Protein AF-A0A0M0JX22-F1 (afdb_monomer)

Solvent-accessible surface area (backbone atoms only — not comparable to full-atom values): 20833 Å² total; per-residue (Å²): 143,83,87,80,81,81,76,97,59,82,76,91,81,85,77,77,90,68,84,77,54,54,53,46,75,71,53,44,54,51,52,50,52,51,49,56,59,59,63,51,65,80,71,22,61,89,41,47,47,78,86,90,54,92,68,43,77,79,74,45,88,74,83,54,22,55,40,58,55,46,52,48,55,61,49,36,78,75,42,55,80,96,67,36,78,51,60,30,56,63,53,48,48,27,53,59,41,36,30,40,42,49,41,43,70,74,60,51,42,66,82,40,67,70,32,44,32,37,49,55,50,48,57,50,46,55,54,56,50,47,59,56,47,52,57,52,53,56,72,44,79,55,54,56,66,67,58,51,52,52,50,54,49,51,53,49,74,61,34,61,77,41,56,88,47,38,75,85,64,65,70,73,78,62,37,70,66,50,52,67,42,26,85,81,62,66,89,58,33,58,49,57,54,48,53,36,56,78,67,54,72,53,69,60,86,74,61,94,85,61,53,72,70,55,32,49,50,48,29,54,50,56,54,48,49,52,56,50,42,30,47,47,44,50,29,49,66,61,32,66,83,33,48,66,20,49,51,43,53,53,51,51,56,52,48,54,54,51,52,51,50,62,71,69,32,54,61,66,58,77,77,80,60,65,77,70,88,84,64,65,68,69,61,53,51,46,50,37,51,54,50,54,51,62,42,44,75,39,78,92,47,33,63,57,48,52,51,54,44,35,72,77,35,48,68,20,45,48,77,44,77,47,96,86,63,62,78,41,76,47,76,44,73,86,62,50,53,77,90,49,48,63,69,46,37,57,52,48,54,48,52,64,71,76,109

Organism: NCBI:txid1460289

Secondary structure (DSSP, 8-state):
-------S-S---S-S-----B--HHHHHHHHHHHHHHH-SGGGGGGSS----TTHHHH-SS---HHHHHHHHHHHTTS-GGG-S-SBHHHHHHHHHHHHHHHHHHH--TTSHHHHHHHHHHHHHHHHHHHHHHHHHHHSPP--HHHHHHHHHHHHHH-GGGGGGS-SS-GGGGHHHHHHH-SSS----HHHHHHHHHTTTT-----TT--HHHHHHHHHHHHHHHHHHHHHHHHHHH-TTSHHHHHHHHHHHHHHHHHHHHHHSPPPPTTTS-S---S-HHHHHHHHHHHHHHHHTSTTTHHHHHHHHHHH-GGGEEEEE-SSSSEEEEE-GGGS-HHHHHHHHHHHHHHHH--

Nearest PDB structures (foldseek):
  6hi5-assembly1_A  TM=8.621E-01  e=1.368E-02  Homo sapiens
  3u5m-assembly2_B  TM=8.043E-01  e=1.094E-02  Homo sapiens

Sequence (355 aa):
MERHLHPVVASLRDGTATLHKYVDMKLHERLLDLLKSLMRGTTAKEFLKPVELPGYSQIILQPMDLGTVRENLELDAQRKWAEKTYVTAEEFAHDVRLVFKNCFLFNQHPTHHVFRDGRQKLEKFEKDLESLYREVERSGPPIPPIARCQLLLTDLRRNPLTEWFRRKEDWSNLGAAYLNALTSKQPMDLDEIQARFDADRYSFGGARDASEASSTTATFDAFAADVRLVWQNALDFNGEGSFVGVIVKILQQSFERRLKDLKEAPRPVAHVYAHRLPVSSRKRRRELYDASVAISGNLAVSSGVVEVIERVCPAAVVRRRGADVGIEADVNLDQVDEALVEPLLEQVLAVGQGA

Radius of gyration: 24.84 Å; Cα contacts (8 Å, |Δi|>4): 354; chains: 1; bounding box: 68×54×66 Å

Mean predicted aligned error: 13.74 Å

Structure (mmCIF, N/CA/C/O backbone):
data_AF-A0A0M0JX22-F1
#
_entry.id   AF-A0A0M0JX22-F1
#
loop_
_atom_site.group_PDB
_atom_site.id
_atom_site.type_symbol
_atom_site.label_atom_id
_atom_site.label_alt_id
_atom_site.label_comp_id
_atom_site.label_asym_id
_atom_site.label_entity_id
_atom_site.label_seq_id
_atom_site.pdbx_PDB_ins_code
_atom_site.Cartn_x
_atom_site.Cartn_y
_atom_site.Cartn_z
_atom_site.occupancy
_atom_site.B_iso_or_equiv
_atom_site.auth_seq_id
_atom_site.auth_comp_id
_atom_site.auth_asym_id
_atom_site.auth_atom_id
_atom_site.pdbx_PDB_model_num
ATOM 1 N N . MET A 1 1 ? -30.358 25.822 14.331 1.00 38.53 1 MET A N 1
ATOM 2 C CA . MET A 1 1 ? -29.388 25.537 15.406 1.00 38.53 1 MET A CA 1
ATOM 3 C C . MET A 1 1 ? -29.729 24.160 15.928 1.00 38.53 1 MET A C 1
ATOM 5 O O . MET A 1 1 ? -30.706 24.066 16.642 1.00 38.53 1 MET A O 1
ATOM 9 N N . GLU A 1 2 ? -29.009 23.119 15.516 1.00 22.23 2 GLU A N 1
ATOM 10 C CA . GLU A 1 2 ? -28.872 21.879 16.290 1.00 22.23 2 GLU A CA 1
ATOM 11 C C . GLU A 1 2 ? -27.793 21.001 15.655 1.00 22.23 2 GLU A C 1
ATOM 13 O O . GLU A 1 2 ? -27.678 20.875 14.439 1.00 22.23 2 GLU A O 1
ATOM 18 N N . ARG A 1 3 ? -26.912 20.537 16.535 1.00 32.94 3 ARG A N 1
ATOM 19 C CA . ARG A 1 3 ? -25.626 19.901 16.283 1.00 32.94 3 ARG A CA 1
ATOM 20 C C . ARG A 1 3 ? -25.856 18.437 15.913 1.00 32.94 3 ARG A C 1
ATOM 22 O O . ARG A 1 3 ? -26.297 17.666 16.758 1.00 32.94 3 ARG A O 1
ATOM 29 N N . HIS A 1 4 ? -25.513 18.041 14.692 1.00 27.64 4 HIS A N 1
ATOM 30 C CA . HIS A 1 4 ? -25.398 16.629 14.341 1.00 27.64 4 HIS A CA 1
ATOM 31 C C . HIS A 1 4 ? -23.961 16.167 14.583 1.00 27.64 4 HIS A C 1
ATOM 33 O O . HIS A 1 4 ? -23.034 16.562 13.878 1.00 27.64 4 HIS A O 1
ATOM 39 N N . LEU A 1 5 ? -23.793 15.375 15.643 1.00 24.06 5 LEU A N 1
ATOM 40 C CA . LEU A 1 5 ? -22.587 14.600 15.906 1.00 24.06 5 LEU A CA 1
ATOM 41 C C . LEU A 1 5 ? -22.338 13.605 14.764 1.00 24.06 5 LEU A C 1
ATOM 43 O O . LEU A 1 5 ? -23.260 13.042 14.177 1.00 24.06 5 LEU A O 1
ATOM 47 N N . HIS A 1 6 ? -21.055 13.442 14.463 1.00 29.86 6 HIS A N 1
ATOM 48 C CA . HIS A 1 6 ? -20.485 12.680 13.363 1.00 29.86 6 HIS A CA 1
ATOM 49 C C . HIS A 1 6 ? -20.598 11.161 13.615 1.00 29.86 6 HIS A C 1
ATOM 51 O O . HIS A 1 6 ? -20.111 10.684 14.642 1.00 29.86 6 HIS A O 1
ATOM 57 N N . PRO A 1 7 ? -21.196 10.379 12.702 1.00 29.62 7 PRO A N 1
ATOM 58 C CA . PRO A 1 7 ? -21.400 8.950 12.883 1.00 29.62 7 PRO A CA 1
ATOM 59 C C . PRO A 1 7 ? -20.117 8.179 12.562 1.00 29.62 7 PRO A C 1
ATOM 61 O O . PRO A 1 7 ? -19.780 7.945 11.408 1.00 29.62 7 PRO A O 1
ATOM 64 N N . VAL A 1 8 ? -19.453 7.674 13.593 1.00 29.62 8 VAL A N 1
ATOM 65 C CA . VAL A 1 8 ? -18.478 6.564 13.526 1.00 29.62 8 VAL A CA 1
ATOM 66 C C . VAL A 1 8 ? -19.179 5.226 13.134 1.00 29.62 8 VAL A C 1
ATOM 68 O O . VAL A 1 8 ? -18.670 4.144 13.371 1.00 29.62 8 VAL A O 1
ATOM 71 N N . VAL A 1 9 ? -20.387 5.262 12.551 1.00 27.67 9 VAL A N 1
ATOM 72 C CA . VAL A 1 9 ? -21.453 4.272 12.824 1.00 27.67 9 VAL A CA 1
ATOM 73 C C . VAL A 1 9 ? -22.070 3.587 11.585 1.00 27.67 9 VAL A C 1
ATOM 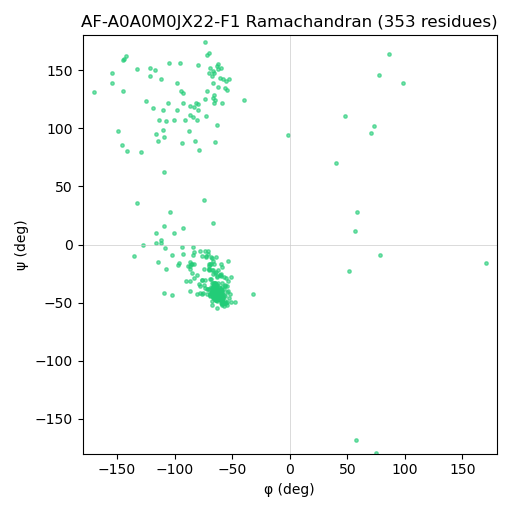75 O O . VAL A 1 9 ? -22.900 2.700 11.736 1.00 27.67 9 VAL A O 1
ATOM 78 N N . ALA A 1 10 ? -21.665 3.879 10.347 1.00 26.00 10 ALA A N 1
ATOM 79 C CA . ALA A 1 10 ? -22.274 3.226 9.176 1.00 26.00 10 ALA A CA 1
ATOM 80 C C . ALA A 1 10 ? -21.320 2.244 8.457 1.00 26.00 10 ALA A C 1
ATOM 82 O O . ALA A 1 10 ? -20.567 2.661 7.587 1.00 26.00 10 ALA A O 1
ATOM 83 N N . SER A 1 11 ? -21.447 0.935 8.746 1.00 28.62 11 SER A N 1
ATOM 84 C CA . SER A 1 11 ? -21.082 -0.204 7.862 1.00 28.62 11 SER A CA 1
ATOM 85 C C . SER A 1 11 ? -19.570 -0.442 7.623 1.00 28.62 11 SER A C 1
ATOM 87 O O . SER A 1 11 ? -18.990 0.139 6.713 1.00 28.62 11 SER A O 1
ATOM 89 N N . LEU A 1 12 ? -18.833 -1.319 8.326 1.00 32.88 12 LEU A N 1
ATOM 90 C CA . LEU A 1 12 ? -19.114 -2.730 8.664 1.00 32.88 12 LEU A CA 1
ATOM 91 C C . LEU A 1 12 ? -19.755 -3.518 7.511 1.00 32.88 12 LEU A C 1
ATOM 93 O O . LEU A 1 12 ? -20.922 -3.890 7.595 1.00 32.88 12 LEU A O 1
ATOM 97 N N . ARG A 1 13 ? -18.993 -3.804 6.447 1.00 25.72 13 ARG A N 1
ATOM 98 C CA . ARG A 1 13 ? -19.374 -4.887 5.524 1.00 25.72 13 ARG A CA 1
ATOM 99 C C . ARG A 1 13 ? -18.492 -6.129 5.581 1.00 25.72 13 ARG A C 1
ATOM 101 O O . ARG A 1 13 ? -19.071 -7.196 5.681 1.00 25.72 13 ARG A O 1
ATOM 108 N N . ASP A 1 14 ? -17.164 -6.040 5.671 1.00 27.91 14 ASP A N 1
ATOM 109 C CA . ASP A 1 14 ? -16.345 -7.245 5.404 1.00 27.91 14 ASP A CA 1
ATOM 110 C C . ASP A 1 14 ? -15.238 -7.562 6.429 1.00 27.91 14 ASP A C 1
ATOM 112 O O . ASP A 1 14 ? -14.198 -8.116 6.088 1.00 27.91 14 ASP A O 1
ATOM 116 N N . GLY A 1 15 ? -15.485 -7.294 7.713 1.00 31.06 15 GLY A N 1
ATOM 117 C CA . GLY A 1 15 ? -14.786 -8.005 8.788 1.00 31.06 15 GLY A CA 1
ATOM 118 C C . GLY A 1 15 ? -13.576 -7.315 9.431 1.00 31.06 15 GLY A C 1
ATOM 119 O O . GLY A 1 15 ? -12.684 -6.768 8.791 1.00 31.06 15 GLY A O 1
ATOM 120 N N . THR A 1 16 ? -13.539 -7.469 10.756 1.00 30.42 16 THR A N 1
ATOM 121 C CA . THR A 1 16 ? -12.397 -7.316 11.674 1.00 30.42 16 THR A CA 1
ATOM 122 C C . THR A 1 16 ? -11.909 -5.886 11.957 1.00 30.42 16 THR A C 1
ATOM 124 O O . THR A 1 16 ? -11.196 -5.268 11.177 1.00 30.42 16 THR A O 1
ATOM 127 N N . ALA A 1 17 ? -12.310 -5.389 13.135 1.00 34.16 17 ALA A N 1
ATOM 128 C CA . ALA A 1 17 ? -11.759 -4.273 13.910 1.00 34.16 17 ALA A CA 1
ATOM 129 C C . ALA A 1 17 ? -10.515 -3.580 13.313 1.00 34.16 17 ALA A C 1
ATOM 131 O O . ALA A 1 17 ? -9.376 -3.973 13.565 1.00 34.16 17 ALA A O 1
ATOM 132 N N . THR A 1 18 ? -10.722 -2.497 12.564 1.00 38.62 18 THR A N 1
ATOM 133 C CA . THR A 1 18 ? -9.636 -1.605 12.155 1.00 38.62 18 THR A CA 1
ATOM 134 C C . THR A 1 18 ? -9.151 -0.802 13.354 1.00 38.62 18 THR A C 1
ATOM 136 O O . THR A 1 18 ? -9.938 -0.184 14.063 1.00 38.62 18 THR A O 1
ATOM 139 N N . LEU A 1 19 ? -7.838 -0.730 13.566 1.00 46.19 19 LEU A N 1
ATOM 140 C CA . LEU A 1 19 ? -7.268 0.420 14.254 1.00 46.19 19 LEU A CA 1
ATOM 141 C C . LEU A 1 19 ? -7.567 1.628 13.357 1.00 46.19 19 LEU A C 1
ATOM 143 O O . LEU A 1 19 ? -7.011 1.765 12.270 1.00 46.19 19 LEU A O 1
ATOM 147 N N . HIS A 1 20 ? -8.563 2.409 13.749 1.00 50.53 20 HIS A N 1
ATOM 148 C CA . HIS A 1 20 ? -9.215 3.419 12.929 1.00 50.53 20 HIS A CA 1
ATOM 149 C C . HIS A 1 20 ? -8.233 4.558 12.570 1.00 50.53 20 HIS A C 1
ATOM 151 O O . HIS A 1 20 ? -8.155 5.563 13.267 1.00 50.53 20 HIS A O 1
ATOM 157 N N . LYS A 1 21 ? -7.478 4.417 11.467 1.00 60.88 21 LYS A N 1
ATOM 158 C CA . LYS A 1 21 ? -6.598 5.452 10.875 1.00 60.88 21 LYS A CA 1
ATOM 159 C C . LYS A 1 21 ? -7.402 6.548 10.147 1.00 60.88 21 LYS A C 1
ATOM 161 O O . LYS A 1 21 ? -7.018 6.971 9.054 1.00 60.88 21 LYS A O 1
ATOM 166 N N . TYR A 1 22 ? -8.550 6.956 10.688 1.00 71.56 22 TYR A N 1
ATOM 167 C CA . TYR A 1 22 ? -9.340 8.038 10.099 1.00 71.56 22 TYR A CA 1
ATOM 168 C C . TYR A 1 22 ? -8.596 9.360 10.218 1.00 71.56 22 TYR A C 1
ATOM 170 O O . TYR A 1 22 ? -7.891 9.610 11.196 1.00 71.56 22 TYR A O 1
ATOM 178 N N . VAL A 1 23 ? -8.763 10.205 9.208 1.00 72.75 23 VAL A N 1
ATOM 179 C CA . VAL A 1 23 ? -8.091 11.498 9.151 1.00 72.75 23 VAL A CA 1
ATOM 180 C C . VAL A 1 23 ? -8.869 12.514 9.986 1.00 72.75 23 VAL A C 1
ATOM 182 O O . VAL A 1 23 ? -9.756 13.211 9.492 1.00 72.75 23 VAL A O 1
ATOM 185 N N . ASP A 1 24 ? -8.536 12.589 11.276 1.00 78.12 24 ASP A N 1
ATOM 186 C CA . ASP A 1 24 ? -8.900 13.733 12.116 1.00 78.12 24 ASP A CA 1
ATOM 187 C C . ASP A 1 24 ? -8.041 14.969 11.774 1.00 78.12 24 ASP A C 1
ATOM 189 O O . ASP A 1 24 ? -7.118 14.903 10.961 1.00 78.12 24 ASP A O 1
ATOM 193 N N . MET A 1 25 ? -8.334 16.122 12.384 1.00 76.19 25 MET A N 1
ATOM 194 C CA . MET A 1 25 ? -7.606 17.367 12.090 1.00 76.19 25 MET A CA 1
ATOM 195 C C . MET A 1 25 ? -6.121 17.310 12.452 1.00 76.19 25 MET A C 1
ATOM 197 O O . MET A 1 25 ? -5.293 17.850 11.724 1.00 76.19 25 MET A O 1
ATOM 201 N N . LYS A 1 26 ? -5.759 16.603 13.523 1.00 84.44 26 LYS A N 1
ATOM 202 C CA . LYS A 1 26 ? -4.361 16.465 13.933 1.00 84.44 26 LYS A CA 1
ATOM 203 C C . LYS A 1 26 ? -3.600 15.556 12.969 1.00 84.44 26 LYS A C 1
ATOM 205 O O . LYS A 1 26 ? -2.463 15.845 12.605 1.00 84.44 26 LYS A O 1
ATOM 210 N N . LEU A 1 27 ? -4.208 14.448 12.555 1.00 84.44 27 LEU A N 1
ATOM 211 C CA . LEU A 1 27 ? -3.633 13.528 11.585 1.00 84.44 27 LEU A CA 1
ATOM 212 C C . LEU A 1 27 ? -3.505 14.202 10.221 1.00 84.44 27 LEU A C 1
ATOM 214 O O . LEU A 1 27 ? -2.466 14.073 9.584 1.00 84.44 27 LEU A O 1
ATOM 218 N N . HIS A 1 28 ? -4.513 14.974 9.819 1.00 89.94 28 HIS A N 1
ATOM 219 C CA . HIS A 1 28 ? -4.499 15.770 8.599 1.00 89.94 28 HIS A CA 1
ATOM 220 C C . HIS A 1 28 ? -3.284 16.703 8.524 1.00 89.94 28 HIS A C 1
ATOM 222 O O . HIS A 1 28 ? -2.539 16.654 7.546 1.00 89.94 28 HIS A O 1
ATOM 228 N N . GLU A 1 29 ? -3.042 17.511 9.562 1.00 92.75 29 GLU A N 1
ATOM 229 C CA . GLU A 1 29 ? -1.886 18.418 9.623 1.00 92.75 29 GLU A CA 1
ATOM 230 C C . GLU A 1 29 ? -0.564 17.658 9.463 1.00 92.75 29 GLU A C 1
ATOM 232 O O . GLU A 1 29 ? 0.302 18.048 8.680 1.00 92.75 29 GLU A O 1
ATOM 237 N N . ARG A 1 30 ? -0.437 16.508 10.132 1.00 94.06 30 ARG A N 1
ATOM 238 C CA . ARG A 1 30 ? 0.762 15.666 10.046 1.00 94.06 30 ARG A CA 1
ATOM 239 C C . ARG A 1 30 ? 0.954 15.040 8.666 1.00 94.06 30 ARG A C 1
ATOM 241 O O . ARG A 1 30 ? 2.089 14.959 8.199 1.00 94.06 30 ARG A O 1
ATOM 248 N N . LEU A 1 31 ? -0.121 14.595 8.012 1.00 95.50 31 LEU A N 1
ATOM 249 C CA . LEU A 1 31 ? -0.070 14.083 6.637 1.00 95.50 31 LEU A CA 1
ATOM 250 C C . LEU A 1 31 ? 0.334 15.191 5.659 1.00 95.50 31 LEU A C 1
ATOM 252 O O . LEU A 1 31 ? 1.150 14.956 4.766 1.00 95.50 31 LEU A O 1
ATOM 256 N N . LEU A 1 32 ? -0.164 16.412 5.867 1.00 97.44 32 LEU A N 1
ATOM 257 C CA . LEU A 1 32 ? 0.202 17.569 5.059 1.00 97.44 32 LEU A CA 1
ATOM 258 C C . LEU A 1 32 ? 1.677 17.952 5.249 1.00 97.44 32 LEU A C 1
ATOM 260 O O . LEU A 1 32 ? 2.368 18.236 4.270 1.00 97.44 32 LEU A O 1
ATOM 264 N N . ASP A 1 33 ? 2.192 17.920 6.477 1.00 97.38 33 ASP A N 1
ATOM 265 C CA . ASP A 1 33 ? 3.609 18.169 6.765 1.00 97.38 33 ASP A CA 1
ATOM 266 C C . ASP A 1 33 ? 4.524 17.102 6.158 1.00 97.38 33 ASP A C 1
ATOM 268 O O . ASP A 1 33 ? 5.569 17.422 5.575 1.00 97.38 33 ASP A O 1
ATOM 272 N N . LEU A 1 34 ? 4.110 15.836 6.243 1.00 97.56 34 LEU A N 1
ATOM 273 C CA . LEU A 1 34 ? 4.776 14.712 5.597 1.00 97.56 34 LEU A CA 1
ATOM 274 C C . LEU A 1 34 ? 4.824 14.921 4.077 1.00 97.56 34 LEU A C 1
ATOM 276 O O . LEU A 1 34 ? 5.903 14.852 3.481 1.00 97.56 34 LEU A O 1
ATOM 280 N N . LEU A 1 35 ? 3.696 15.271 3.451 1.00 98.44 35 LEU A N 1
ATOM 281 C CA . LEU A 1 35 ? 3.624 15.537 2.014 1.00 98.44 35 LEU A CA 1
ATOM 282 C C . LEU A 1 35 ? 4.499 16.728 1.608 1.00 98.44 35 LEU A C 1
ATOM 284 O O . LEU A 1 35 ? 5.305 16.622 0.683 1.00 98.44 35 LEU A O 1
ATOM 288 N N . LYS A 1 36 ? 4.424 17.848 2.335 1.00 98.06 36 LYS A N 1
ATOM 289 C CA . LYS A 1 36 ? 5.288 19.017 2.107 1.00 98.06 36 LYS A CA 1
ATOM 290 C C . LYS A 1 36 ? 6.762 18.639 2.213 1.00 98.06 36 LYS A C 1
ATOM 292 O O . LYS A 1 36 ? 7.575 19.126 1.433 1.00 98.06 36 LYS A O 1
ATOM 297 N N . SER A 1 37 ? 7.122 17.760 3.148 1.00 97.56 37 SER A N 1
ATOM 298 C CA . SER A 1 37 ? 8.479 17.222 3.271 1.00 97.56 37 SER A CA 1
ATOM 299 C C . SER A 1 37 ? 8.912 16.430 2.048 1.00 97.56 37 SER A C 1
ATOM 301 O O . SER A 1 37 ? 10.031 16.606 1.556 1.00 97.56 37 SER A O 1
ATOM 303 N N . LEU A 1 38 ? 8.007 15.621 1.508 1.00 97.56 38 LEU A N 1
ATOM 304 C CA . LEU A 1 38 ? 8.233 14.845 0.300 1.00 97.56 38 LEU A CA 1
ATOM 305 C C . LEU A 1 38 ? 8.381 15.730 -0.949 1.00 97.56 38 LEU A C 1
ATOM 307 O O . LEU A 1 38 ? 9.231 15.449 -1.790 1.00 97.56 38 LEU A O 1
ATOM 311 N N . MET A 1 39 ? 7.634 16.832 -1.039 1.00 98.31 39 MET A N 1
ATOM 312 C CA . MET A 1 39 ? 7.648 17.764 -2.179 1.00 98.31 39 MET A CA 1
ATOM 313 C C . MET A 1 39 ? 8.871 18.700 -2.228 1.00 98.31 39 MET A C 1
ATOM 315 O O . MET A 1 39 ? 9.075 19.393 -3.223 1.00 98.31 39 MET A O 1
ATOM 319 N N . ARG A 1 40 ? 9.699 18.755 -1.176 1.00 95.62 40 ARG A N 1
ATOM 320 C CA . ARG A 1 40 ? 10.903 19.608 -1.139 1.00 95.62 40 ARG A CA 1
ATOM 321 C C . ARG A 1 40 ? 12.089 18.994 -1.895 1.00 95.62 40 ARG A C 1
ATOM 323 O O . ARG A 1 40 ? 12.246 17.776 -1.960 1.00 95.62 40 ARG A O 1
ATOM 330 N N . GLY A 1 41 ? 12.997 19.852 -2.358 1.00 94.94 41 GLY A N 1
ATOM 331 C CA . GLY A 1 41 ? 14.272 19.459 -2.970 1.00 94.94 41 GLY A CA 1
ATOM 332 C C . GLY A 1 41 ? 14.187 19.181 -4.473 1.00 94.94 41 GLY A C 1
ATOM 333 O O . GLY A 1 41 ? 13.110 19.008 -5.036 1.00 94.94 41 GLY A O 1
ATOM 334 N N . THR A 1 42 ? 15.345 19.140 -5.132 1.00 94.31 42 THR A N 1
ATOM 335 C CA . THR A 1 42 ? 15.450 19.007 -6.597 1.00 94.31 42 THR A CA 1
ATOM 336 C C . THR A 1 42 ? 14.926 17.670 -7.117 1.00 94.31 42 THR A C 1
ATOM 338 O O . THR A 1 42 ? 14.305 17.636 -8.174 1.00 94.31 42 THR A O 1
ATOM 341 N N . THR A 1 43 ? 15.079 16.595 -6.340 1.00 95.44 43 THR A N 1
ATOM 342 C CA . THR A 1 43 ? 14.598 15.243 -6.676 1.00 95.44 43 THR A CA 1
ATOM 343 C C . THR A 1 43 ? 13.075 15.095 -6.615 1.00 95.44 43 THR A C 1
ATOM 345 O O . THR A 1 43 ? 12.547 14.045 -6.952 1.00 95.44 43 THR A O 1
ATOM 348 N N . ALA A 1 44 ? 12.332 16.117 -6.166 1.00 97.31 44 ALA A N 1
ATOM 349 C CA . ALA A 1 44 ? 10.868 16.094 -6.181 1.00 97.31 44 ALA A CA 1
ATOM 350 C C . ALA A 1 44 ? 10.269 16.584 -7.507 1.00 97.31 44 ALA A C 1
ATOM 352 O O . ALA A 1 44 ? 9.099 16.319 -7.760 1.00 97.31 44 ALA A O 1
ATOM 353 N N . LYS A 1 45 ? 11.044 17.312 -8.326 1.00 97.06 45 LYS A N 1
ATOM 354 C CA . LYS A 1 45 ? 10.545 18.143 -9.434 1.00 97.06 45 LYS A CA 1
ATOM 355 C C . LYS A 1 45 ? 9.620 17.391 -10.396 1.00 97.06 45 LYS A C 1
ATOM 357 O O . LYS A 1 45 ? 8.553 17.905 -10.717 1.00 97.06 45 LYS A O 1
ATOM 362 N N . GLU A 1 46 ? 10.009 16.184 -10.794 1.00 97.38 46 GLU A N 1
ATOM 363 C CA . GLU A 1 46 ? 9.278 15.357 -11.767 1.00 97.38 46 GLU A CA 1
ATOM 364 C C . GLU A 1 46 ? 7.984 14.742 -11.203 1.00 97.38 46 GLU A C 1
ATOM 366 O O . GLU A 1 46 ? 7.219 14.127 -11.935 1.00 97.38 46 GLU A O 1
ATOM 371 N N . PHE A 1 47 ? 7.720 14.914 -9.903 1.00 98.38 47 PHE A N 1
ATOM 372 C CA . PHE A 1 47 ? 6.552 14.366 -9.208 1.00 98.38 47 PHE A CA 1
ATOM 373 C C . PHE A 1 47 ? 5.565 15.444 -8.749 1.00 98.38 47 PHE A C 1
ATOM 375 O O . PHE A 1 47 ? 4.595 15.117 -8.076 1.00 98.38 47 PHE A O 1
ATOM 382 N N . LEU A 1 48 ? 5.819 16.729 -9.028 1.00 98.44 48 LEU A N 1
ATOM 383 C CA . LEU A 1 48 ? 5.010 17.838 -8.495 1.00 98.44 48 LEU A CA 1
ATOM 384 C C . LEU A 1 48 ? 3.780 18.185 -9.336 1.00 98.44 48 LEU A C 1
ATOM 386 O O . LEU A 1 48 ? 2.957 18.975 -8.877 1.00 98.44 48 LEU A O 1
ATOM 390 N N . LYS A 1 49 ? 3.722 17.704 -10.578 1.00 98.19 49 LYS A N 1
ATOM 391 C CA . LYS A 1 49 ? 2.681 18.032 -11.553 1.00 98.19 49 LYS A CA 1
ATOM 392 C C . LYS A 1 49 ? 2.356 16.810 -12.414 1.00 98.19 49 LYS A C 1
ATOM 394 O O . LYS A 1 49 ? 3.217 15.933 -12.528 1.00 98.19 49 LYS A O 1
ATOM 399 N N . PRO A 1 50 ? 1.173 16.778 -13.054 1.00 98.00 50 PRO A N 1
ATOM 400 C CA . PRO A 1 50 ? 0.827 15.740 -14.015 1.00 98.00 50 PRO A CA 1
ATOM 401 C C . PRO A 1 50 ? 1.888 15.582 -15.111 1.00 98.00 50 PRO A C 1
ATOM 403 O O . PRO A 1 50 ? 2.472 16.562 -15.578 1.00 98.00 50 PRO A O 1
ATOM 406 N N . VAL A 1 51 ? 2.135 14.338 -15.523 1.00 96.75 51 VAL A N 1
ATOM 407 C CA . VAL A 1 51 ? 3.121 14.019 -16.561 1.00 96.75 51 VAL A CA 1
ATOM 408 C C . VAL A 1 51 ? 2.503 14.203 -17.946 1.00 96.75 51 VAL A C 1
ATOM 410 O O . VAL A 1 51 ? 1.581 13.485 -18.327 1.00 96.75 51 VAL A O 1
ATOM 413 N N . GLU A 1 52 ? 3.068 15.120 -18.728 1.00 93.81 52 GLU A N 1
ATOM 414 C CA . GLU A 1 52 ? 2.649 15.426 -20.101 1.00 93.81 52 GLU A CA 1
ATOM 415 C C . GLU A 1 52 ? 3.704 14.937 -21.110 1.00 93.81 52 GLU A C 1
ATOM 417 O O . GLU A 1 52 ? 4.338 15.719 -21.818 1.00 93.81 52 GLU A O 1
ATOM 422 N N . LEU A 1 53 ? 3.943 13.620 -21.147 1.00 93.88 53 LEU A N 1
ATOM 423 C CA . LEU A 1 53 ? 4.902 12.988 -22.063 1.00 93.88 53 LEU A CA 1
ATOM 424 C C . LEU A 1 53 ? 4.193 12.117 -23.115 1.00 93.88 53 LEU A C 1
ATOM 426 O O . LEU A 1 53 ? 3.236 11.409 -22.779 1.00 93.88 53 LEU A O 1
ATOM 430 N N . PRO A 1 54 ? 4.673 12.090 -24.374 1.00 94.12 54 PRO A N 1
ATOM 431 C CA . PRO A 1 54 ? 4.158 11.174 -25.388 1.00 94.12 54 PRO A CA 1
ATOM 432 C C . PRO A 1 54 ? 4.207 9.713 -24.921 1.00 94.12 54 PRO A C 1
ATOM 434 O O . PRO A 1 54 ? 5.217 9.254 -24.393 1.00 94.12 54 PRO A O 1
ATOM 437 N N . GLY A 1 55 ? 3.110 8.979 -25.113 1.00 92.81 55 GLY A N 1
ATOM 438 C CA . GLY A 1 55 ? 3.007 7.563 -24.741 1.00 92.81 55 GLY A CA 1
ATOM 439 C C . GLY A 1 55 ? 2.773 7.288 -23.250 1.00 92.81 55 GLY A C 1
ATOM 440 O O . GLY A 1 55 ? 2.437 6.159 -22.904 1.00 92.81 55 GLY A O 1
ATOM 441 N N . TYR A 1 56 ? 2.860 8.290 -22.364 1.00 96.12 56 TYR A N 1
ATOM 442 C CA . TYR A 1 56 ? 2.642 8.088 -20.925 1.00 96.12 56 TYR A CA 1
ATOM 443 C C . TYR A 1 56 ? 1.246 7.537 -20.619 1.00 96.12 56 TYR A C 1
ATOM 445 O O . TYR A 1 56 ? 1.121 6.523 -19.939 1.00 96.12 56 TYR A O 1
ATOM 453 N N . SER A 1 57 ? 0.204 8.129 -21.209 1.00 95.06 57 SER A N 1
ATOM 454 C CA . SER A 1 57 ? -1.192 7.695 -21.041 1.00 95.06 57 SER A CA 1
ATOM 455 C C . SER A 1 57 ? -1.516 6.335 -21.671 1.00 95.06 57 SER A C 1
ATOM 457 O O . SER A 1 57 ? -2.583 5.787 -21.410 1.00 95.06 57 SER A O 1
ATOM 459 N N . GLN A 1 58 ? -0.617 5.774 -22.488 1.00 96.00 58 GLN A N 1
ATOM 460 C CA . GLN A 1 58 ? -0.767 4.422 -23.040 1.00 96.00 58 GLN A CA 1
ATOM 461 C C . GLN A 1 58 ? -0.255 3.349 -22.069 1.00 96.00 58 GLN A C 1
ATOM 463 O O . GLN A 1 58 ? -0.689 2.203 -22.142 1.00 96.00 58 GLN A O 1
ATOM 468 N N . ILE A 1 59 ? 0.665 3.715 -21.170 1.00 95.50 59 ILE A N 1
ATOM 469 C CA . ILE A 1 59 ? 1.292 2.807 -20.197 1.00 95.50 59 ILE A CA 1
ATOM 470 C C . ILE A 1 59 ? 0.665 2.990 -18.810 1.00 95.50 59 ILE A C 1
ATOM 472 O O . ILE A 1 59 ? 0.392 2.017 -18.109 1.00 95.50 59 ILE A O 1
ATOM 476 N N . ILE A 1 60 ? 0.441 4.240 -18.402 1.00 97.12 60 ILE A N 1
ATOM 477 C CA . ILE A 1 60 ? -0.040 4.603 -17.071 1.00 97.12 60 ILE A CA 1
ATOM 478 C C . ILE A 1 60 ? -1.535 4.895 -17.120 1.00 97.12 60 ILE A C 1
ATOM 480 O O . ILE A 1 60 ? -1.971 5.935 -17.608 1.00 97.12 60 ILE A O 1
ATOM 484 N N . LEU A 1 61 ? -2.312 3.963 -16.569 1.00 94.38 61 LEU A N 1
ATOM 485 C CA . LEU A 1 61 ? -3.776 4.003 -16.596 1.00 94.38 61 LEU A CA 1
ATOM 486 C C . LEU A 1 61 ? -4.386 4.929 -15.539 1.00 94.38 61 LEU A C 1
ATOM 488 O O . LEU A 1 61 ? -5.496 5.417 -15.719 1.00 94.38 61 LEU A O 1
ATOM 492 N N . GLN A 1 62 ? -3.676 5.160 -14.435 1.00 96.75 62 GLN A N 1
ATOM 493 C CA . GLN A 1 62 ? -4.121 6.027 -13.344 1.00 96.75 62 GLN A CA 1
ATOM 494 C C . GLN A 1 62 ? -3.014 7.033 -13.012 1.00 96.75 62 GLN A C 1
ATOM 496 O O . GLN A 1 62 ? -2.241 6.798 -12.082 1.00 96.75 62 GLN A O 1
ATOM 501 N N . PRO A 1 63 ? -2.868 8.115 -13.800 1.00 97.88 63 PRO A N 1
ATOM 502 C CA . PRO A 1 63 ? -1.897 9.164 -13.516 1.00 97.88 63 PRO A CA 1
ATOM 503 C C . PRO A 1 63 ? -2.128 9.778 -12.130 1.00 97.88 63 PRO A C 1
ATOM 505 O O . PRO A 1 63 ? -3.267 9.966 -11.712 1.00 97.88 63 PRO A O 1
ATOM 508 N N . MET A 1 64 ? -1.041 10.101 -11.431 1.00 98.62 64 MET A N 1
ATOM 509 C CA . MET A 1 64 ? -1.074 10.778 -10.136 1.00 98.62 64 MET A CA 1
ATOM 510 C C . MET A 1 64 ? 0.230 11.546 -9.927 1.00 98.62 64 MET A C 1
ATOM 512 O O . MET A 1 64 ? 1.291 11.097 -10.369 1.00 98.62 64 MET A O 1
ATOM 516 N N . ASP A 1 65 ? 0.158 12.670 -9.221 1.00 98.81 65 ASP A N 1
ATOM 517 C CA . ASP A 1 65 ? 1.296 13.510 -8.851 1.00 98.81 65 ASP A CA 1
ATOM 518 C C . ASP A 1 65 ? 1.095 14.130 -7.458 1.00 98.81 65 ASP A C 1
ATOM 520 O O . ASP A 1 65 ? -0.023 14.249 -6.959 1.00 98.81 65 ASP A O 1
ATOM 524 N N . LEU A 1 66 ? 2.184 14.548 -6.811 1.00 98.81 66 LEU A N 1
ATOM 525 C CA . LEU A 1 66 ? 2.151 15.095 -5.452 1.00 98.81 66 LEU A CA 1
ATOM 526 C C . LEU A 1 66 ? 1.425 16.446 -5.362 1.00 98.81 66 LEU A C 1
ATOM 528 O O . LEU A 1 66 ? 0.992 16.819 -4.272 1.00 98.81 66 LEU A O 1
ATOM 532 N N . GLY A 1 67 ? 1.309 17.189 -6.467 1.00 98.69 67 GLY A N 1
ATOM 533 C CA . GLY A 1 67 ? 0.519 18.415 -6.534 1.00 98.69 67 GLY A CA 1
ATOM 534 C C . GLY A 1 67 ? -0.970 18.115 -6.398 1.00 98.69 67 GLY A C 1
ATOM 535 O O . GLY A 1 67 ? -1.620 18.700 -5.532 1.00 98.69 67 GLY A O 1
ATOM 536 N N . THR A 1 68 ? -1.463 17.143 -7.166 1.00 98.75 68 THR A N 1
ATOM 537 C CA . THR A 1 68 ? -2.844 16.643 -7.084 1.00 98.75 68 THR A CA 1
ATOM 538 C C . THR A 1 68 ? -3.149 16.053 -5.705 1.00 98.75 68 THR A C 1
ATOM 540 O O . THR A 1 68 ? -4.163 16.398 -5.097 1.00 98.75 68 THR A O 1
ATOM 543 N N . VAL A 1 69 ? -2.247 15.234 -5.144 1.00 98.81 69 VAL A N 1
ATOM 544 C CA . VAL A 1 69 ? -2.420 14.694 -3.779 1.00 98.81 69 VAL A CA 1
ATOM 545 C C . VAL A 1 69 ? -2.518 15.814 -2.744 1.00 98.81 69 VAL A C 1
ATOM 547 O O . VAL A 1 69 ? -3.348 15.753 -1.835 1.00 98.81 69 VAL A O 1
ATOM 550 N N . ARG A 1 70 ? -1.688 16.858 -2.874 1.00 98.69 70 ARG A N 1
ATOM 551 C CA . ARG A 1 70 ? -1.729 18.010 -1.967 1.00 98.69 70 ARG A CA 1
ATOM 552 C C . ARG A 1 70 ? -3.050 18.750 -2.077 1.00 98.69 70 ARG A C 1
ATOM 554 O O . ARG A 1 70 ? -3.636 19.049 -1.046 1.00 98.69 70 ARG A O 1
ATOM 561 N N . GLU A 1 71 ? -3.502 19.034 -3.293 1.00 98.56 71 GLU A N 1
ATOM 562 C CA . GLU A 1 71 ? -4.769 19.725 -3.528 1.00 98.56 71 GLU A CA 1
ATOM 563 C C . GLU A 1 71 ? -5.945 18.944 -2.932 1.00 98.56 71 GLU A C 1
ATOM 565 O O . GLU A 1 71 ? -6.742 19.515 -2.191 1.00 98.56 71 GLU A O 1
ATOM 570 N N . ASN A 1 72 ? -6.010 17.629 -3.160 1.00 98.25 72 ASN A N 1
ATOM 571 C CA . ASN A 1 72 ? -7.039 16.774 -2.568 1.00 98.25 72 ASN A CA 1
ATOM 572 C C . ASN A 1 72 ? -7.009 16.814 -1.039 1.00 98.25 72 ASN A C 1
ATOM 574 O O . ASN A 1 72 ? -8.052 17.000 -0.410 1.00 98.25 72 ASN A O 1
ATOM 578 N N . LEU A 1 73 ? -5.819 16.687 -0.442 1.00 97.62 73 LEU A N 1
ATOM 579 C CA . LEU A 1 73 ? -5.678 16.732 1.006 1.00 97.62 73 LEU A CA 1
ATOM 580 C C . LEU A 1 73 ? -6.077 18.108 1.550 1.00 97.62 73 LEU A C 1
ATOM 582 O O . LEU A 1 73 ? -6.856 18.168 2.485 1.00 97.62 73 LEU A O 1
ATOM 586 N N . GLU A 1 74 ? -5.623 19.214 0.962 1.00 97.31 74 GLU A N 1
ATOM 587 C CA . GLU A 1 74 ? -5.977 20.570 1.410 1.00 97.31 74 GLU A CA 1
ATOM 588 C C . GLU A 1 74 ? -7.484 20.851 1.275 1.00 97.31 74 GLU A C 1
ATOM 590 O O . GLU A 1 74 ? -8.094 21.408 2.192 1.00 97.31 74 GLU A O 1
ATOM 595 N N . LEU A 1 75 ? -8.113 20.416 0.178 1.00 96.44 75 LEU A N 1
ATOM 596 C CA . LEU A 1 75 ? -9.559 20.548 -0.017 1.00 96.44 75 LEU A CA 1
ATOM 597 C C . LEU A 1 75 ? -10.352 19.722 1.002 1.00 96.44 75 LEU A C 1
ATOM 599 O O . LEU A 1 75 ? -11.407 20.166 1.464 1.00 96.44 75 LEU A O 1
ATOM 603 N N . ASP A 1 76 ? -9.845 18.561 1.421 1.00 90.38 76 ASP A N 1
ATOM 604 C CA . ASP A 1 76 ? -10.497 17.743 2.443 1.00 90.38 76 ASP A CA 1
ATOM 605 C C . ASP A 1 76 ? -10.646 18.463 3.781 1.00 90.38 76 ASP A C 1
ATOM 607 O O . ASP A 1 76 ? -11.596 18.165 4.503 1.00 90.38 76 ASP A O 1
ATOM 611 N N . ALA A 1 77 ? -9.798 19.441 4.118 1.00 87.44 77 ALA A N 1
ATOM 612 C CA . ALA A 1 77 ? -9.974 20.247 5.331 1.00 87.44 77 ALA A CA 1
ATOM 613 C C . ALA A 1 77 ? -11.310 21.015 5.344 1.00 87.44 77 ALA A C 1
ATOM 615 O O . ALA A 1 77 ? -11.852 21.303 6.410 1.00 87.44 77 ALA A O 1
ATOM 616 N N . GLN A 1 78 ? -11.841 21.333 4.161 1.00 87.31 78 GLN A N 1
ATOM 617 C CA . GLN A 1 78 ? -13.042 22.149 3.975 1.00 87.31 78 GLN A CA 1
ATOM 618 C C . GLN A 1 78 ? -14.257 21.325 3.524 1.00 87.31 78 GLN A C 1
ATOM 620 O O . GLN A 1 78 ? -15.397 21.756 3.705 1.00 87.31 78 GLN A O 1
ATOM 625 N N . ARG A 1 79 ? -14.031 20.141 2.944 1.00 82.00 79 ARG A N 1
ATOM 626 C CA . ARG A 1 79 ? -15.092 19.241 2.476 1.00 82.00 79 ARG A CA 1
ATOM 627 C C . ARG A 1 79 ? -15.856 18.608 3.632 1.00 82.00 79 ARG A C 1
ATOM 629 O O . ARG A 1 79 ? -15.301 18.276 4.687 1.00 82.00 79 ARG A O 1
ATOM 636 N N . LYS A 1 80 ? -17.147 18.364 3.397 1.00 74.69 80 LYS A N 1
ATOM 637 C CA . LYS A 1 80 ? -17.952 17.518 4.285 1.00 74.69 80 LYS A CA 1
ATOM 638 C C . LYS A 1 80 ? -17.390 16.102 4.276 1.00 74.69 80 LYS A C 1
ATOM 640 O O . LYS A 1 80 ? -16.823 15.666 3.285 1.00 74.69 80 LYS A O 1
ATOM 645 N N . TRP A 1 81 ? -17.609 15.361 5.359 1.00 70.56 81 TRP A N 1
ATOM 646 C CA . TRP A 1 81 ? -17.125 13.985 5.501 1.00 70.56 81 TRP A CA 1
ATOM 647 C C . TRP A 1 81 ? -17.402 13.096 4.281 1.00 70.56 81 TRP A C 1
ATOM 649 O O . TRP A 1 81 ? -16.484 12.474 3.763 1.00 70.56 81 TRP A O 1
ATOM 659 N N . ALA A 1 82 ? -18.646 13.095 3.792 1.00 72.19 82 ALA A N 1
ATOM 660 C CA . ALA A 1 82 ? -19.073 12.283 2.650 1.00 72.19 82 ALA A CA 1
ATOM 661 C C . ALA A 1 82 ? -18.438 12.695 1.306 1.00 72.19 82 ALA A C 1
ATOM 663 O O . ALA A 1 82 ? -18.574 11.976 0.324 1.00 72.19 82 ALA A O 1
ATOM 664 N N . GLU A 1 83 ? -17.784 13.855 1.259 1.00 77.50 83 GLU A N 1
ATOM 665 C CA . GLU A 1 83 ? -17.151 14.430 0.070 1.00 77.50 83 GLU A CA 1
ATOM 666 C C . GLU A 1 83 ? -15.616 14.368 0.153 1.00 77.50 83 GLU A C 1
ATOM 668 O O . GLU A 1 83 ? -14.948 14.786 -0.791 1.00 77.50 83 GLU A O 1
ATOM 673 N N . LYS A 1 84 ? -15.045 13.887 1.269 1.00 79.75 84 LYS A N 1
ATOM 674 C CA . LYS A 1 84 ? -13.590 13.779 1.436 1.00 79.75 84 LYS A CA 1
ATOM 675 C C . LYS A 1 84 ? -13.011 12.744 0.475 1.00 79.75 84 LYS A C 1
ATOM 677 O O . LYS A 1 84 ? -13.565 11.659 0.321 1.00 79.75 84 LYS A O 1
ATOM 682 N N . THR A 1 85 ? -11.864 13.065 -0.113 1.00 90.50 85 THR A N 1
ATOM 683 C CA . THR A 1 85 ? -11.074 12.121 -0.912 1.00 90.50 85 THR A CA 1
ATOM 684 C C . THR A 1 85 ? -10.341 11.128 -0.010 1.00 90.50 85 THR A C 1
ATOM 686 O O . THR A 1 85 ? -10.313 9.936 -0.299 1.00 90.50 85 THR A O 1
ATOM 689 N N . TYR A 1 86 ? -9.778 11.611 1.097 1.00 89.31 86 TYR A N 1
ATOM 690 C CA . TYR A 1 86 ? -8.999 10.842 2.058 1.00 89.31 86 TYR A CA 1
ATOM 691 C C . TYR A 1 86 ? -9.734 10.794 3.396 1.00 89.31 86 TYR A C 1
ATOM 693 O O . TYR A 1 86 ? -9.547 11.620 4.294 1.00 89.31 86 TYR A O 1
ATOM 701 N N . VAL A 1 87 ? -10.589 9.786 3.533 1.00 82.38 87 VAL A N 1
ATOM 702 C CA . VAL A 1 87 ? -11.283 9.460 4.779 1.00 82.38 87 VAL A CA 1
ATOM 703 C C . VAL A 1 87 ? -10.309 8.799 5.763 1.00 82.38 87 VAL A C 1
ATOM 705 O O . VAL A 1 87 ? -10.353 9.046 6.972 1.00 82.38 87 VAL A O 1
ATOM 708 N N . THR A 1 88 ? -9.374 8.004 5.245 1.00 81.56 88 THR A N 1
ATOM 709 C CA . THR A 1 88 ? -8.333 7.307 6.002 1.00 81.56 88 THR A CA 1
ATOM 710 C C . THR A 1 88 ? -6.932 7.690 5.535 1.00 81.56 88 THR A C 1
ATOM 712 O O . THR A 1 88 ? -6.695 7.999 4.368 1.00 81.56 88 THR A O 1
ATOM 715 N N . ALA A 1 89 ? -5.955 7.609 6.441 1.00 86.88 89 ALA A N 1
ATOM 716 C CA . ALA A 1 89 ? -4.554 7.864 6.104 1.00 86.88 89 ALA A CA 1
ATOM 717 C C . ALA A 1 89 ? -3.995 6.874 5.063 1.00 86.88 89 ALA A C 1
ATOM 719 O O . ALA A 1 89 ? -2.997 7.175 4.415 1.00 86.88 89 ALA A O 1
ATOM 720 N N . GLU A 1 90 ? -4.608 5.695 4.916 1.00 88.31 90 GLU A N 1
ATOM 721 C CA . GLU A 1 90 ? -4.213 4.701 3.913 1.00 88.31 90 GLU A CA 1
ATOM 722 C C . GLU A 1 90 ? -4.691 5.088 2.502 1.00 88.31 90 GLU A C 1
ATOM 724 O O . GLU A 1 90 ? -3.979 4.810 1.547 1.00 88.31 90 GLU A O 1
ATOM 729 N N . GLU A 1 91 ? -5.821 5.789 2.347 1.00 91.31 91 GLU A N 1
ATOM 730 C CA . GLU A 1 91 ? -6.258 6.327 1.042 1.00 91.31 91 GLU A CA 1
ATOM 731 C C . GLU A 1 91 ? -5.326 7.446 0.565 1.00 91.31 91 GLU A C 1
ATOM 733 O O . GLU A 1 91 ? -4.897 7.453 -0.585 1.00 91.31 91 GLU A O 1
ATOM 738 N N . PHE A 1 92 ? -4.914 8.336 1.474 1.00 96.94 92 PHE A N 1
ATOM 739 C CA . PHE A 1 92 ? -3.853 9.305 1.187 1.00 96.94 92 PHE A CA 1
ATOM 740 C C . PHE A 1 92 ? -2.543 8.600 0.799 1.00 96.94 92 PHE A C 1
ATOM 742 O O . PHE A 1 92 ? -1.900 8.949 -0.193 1.00 96.94 92 PHE A O 1
ATOM 749 N N . ALA A 1 93 ? -2.136 7.586 1.572 1.00 97.12 93 ALA A N 1
ATOM 750 C CA . ALA A 1 93 ? -0.906 6.853 1.298 1.00 97.12 93 ALA A CA 1
ATOM 751 C C . ALA A 1 93 ? -0.965 6.084 -0.026 1.00 97.12 93 ALA A C 1
ATOM 753 O O . ALA A 1 93 ? 0.059 5.960 -0.699 1.00 97.12 93 ALA A O 1
ATOM 754 N N . HIS A 1 94 ? -2.145 5.594 -0.408 1.00 97.31 94 HIS A N 1
ATOM 755 C CA . HIS A 1 94 ? -2.385 4.941 -1.686 1.00 97.31 94 HIS A CA 1
ATOM 756 C C . HIS A 1 94 ? -2.016 5.869 -2.844 1.00 97.31 94 HIS A C 1
ATOM 758 O O . HIS A 1 94 ? -1.176 5.494 -3.661 1.00 97.31 94 HIS A O 1
ATOM 764 N N . ASP A 1 95 ? -2.543 7.094 -2.877 1.00 98.69 95 ASP A N 1
ATOM 765 C CA . ASP A 1 95 ? -2.247 8.029 -3.967 1.00 98.69 95 ASP A CA 1
ATOM 766 C C . ASP A 1 95 ? -0.770 8.441 -3.996 1.00 98.69 95 ASP A C 1
ATOM 768 O O . ASP A 1 95 ? -0.161 8.486 -5.067 1.00 98.69 95 ASP A O 1
ATOM 772 N N . VAL A 1 96 ? -0.136 8.655 -2.834 1.00 98.75 96 VAL A N 1
ATOM 773 C CA . VAL A 1 96 ? 1.312 8.934 -2.788 1.00 98.75 96 VAL A CA 1
ATOM 774 C C . VAL A 1 96 ? 2.121 7.759 -3.347 1.00 98.75 96 VAL A C 1
ATOM 776 O O . VAL A 1 96 ? 3.051 7.956 -4.131 1.00 98.75 96 VAL A O 1
ATOM 779 N N . ARG A 1 97 ? 1.770 6.519 -2.988 1.00 98.56 97 ARG A N 1
ATOM 780 C CA . ARG A 1 97 ? 2.417 5.313 -3.528 1.00 98.56 97 ARG A CA 1
ATOM 781 C C . ARG A 1 97 ? 2.147 5.145 -5.021 1.00 98.56 97 ARG A C 1
ATOM 783 O O . ARG A 1 97 ? 3.033 4.669 -5.731 1.00 98.56 97 ARG A O 1
ATOM 790 N N . LEU A 1 98 ? 0.976 5.558 -5.509 1.00 98.44 98 LEU A N 1
ATOM 791 C CA . LEU A 1 98 ? 0.613 5.512 -6.924 1.00 98.44 98 LEU A CA 1
ATOM 792 C C . LEU A 1 98 ? 1.533 6.402 -7.773 1.00 98.44 98 LEU A C 1
ATOM 794 O O . LEU A 1 98 ? 1.990 5.948 -8.823 1.00 98.44 98 LEU A O 1
ATOM 798 N N . VAL A 1 99 ? 1.915 7.592 -7.283 1.00 98.75 99 VAL A N 1
ATOM 799 C CA . VAL A 1 99 ? 2.932 8.450 -7.935 1.00 98.75 99 VAL A CA 1
ATOM 800 C C . VAL A 1 99 ? 4.208 7.655 -8.232 1.00 98.75 99 VAL A C 1
ATOM 802 O O . VAL A 1 99 ? 4.713 7.644 -9.359 1.00 98.75 99 VAL A O 1
ATOM 805 N N . PHE A 1 100 ? 4.728 6.939 -7.232 1.00 98.38 100 PHE A N 1
ATOM 806 C CA . PHE A 1 100 ? 5.988 6.206 -7.368 1.00 98.38 100 PHE A CA 1
ATOM 807 C C . PHE A 1 100 ? 5.837 4.882 -8.114 1.00 98.38 100 PHE A C 1
ATOM 809 O O . PHE A 1 100 ? 6.720 4.525 -8.891 1.00 98.38 100 PHE A O 1
ATOM 816 N N . LYS A 1 101 ? 4.704 4.187 -7.971 1.00 97.75 101 LYS A N 1
ATOM 817 C CA . LYS A 1 101 ? 4.379 3.021 -8.803 1.00 97.75 101 LYS A CA 1
ATOM 818 C C . LYS A 1 101 ? 4.402 3.388 -10.284 1.00 97.75 101 LYS A C 1
ATOM 820 O O . LYS A 1 101 ? 5.055 2.702 -11.068 1.00 97.75 101 LYS A O 1
ATOM 825 N N . ASN A 1 102 ? 3.734 4.480 -10.653 1.00 97.94 102 ASN A N 1
ATOM 826 C CA . ASN A 1 102 ? 3.689 4.956 -12.031 1.00 97.94 102 ASN A CA 1
ATOM 827 C C . ASN A 1 102 ? 5.082 5.341 -12.534 1.00 97.94 102 ASN A C 1
ATOM 829 O O . ASN A 1 102 ? 5.452 5.005 -13.658 1.00 97.94 102 ASN A O 1
ATOM 833 N N . CYS A 1 103 ? 5.889 5.980 -11.680 1.00 97.56 103 CYS A N 1
ATOM 834 C CA . CYS A 1 103 ? 7.293 6.248 -11.970 1.00 97.56 103 CYS A CA 1
ATOM 835 C C . CYS A 1 103 ? 8.061 4.960 -12.304 1.00 97.56 103 CYS A C 1
ATOM 837 O O . CYS A 1 103 ? 8.724 4.895 -13.341 1.00 97.56 103 CYS A O 1
ATOM 839 N N . PHE A 1 104 ? 7.962 3.921 -11.476 1.00 97.12 104 PHE A N 1
ATOM 840 C CA . PHE A 1 104 ? 8.696 2.679 -11.713 1.00 97.12 104 PHE A CA 1
ATOM 841 C C . PHE A 1 104 ? 8.205 1.934 -12.952 1.00 97.12 104 PHE A C 1
ATOM 843 O O . PHE A 1 104 ? 9.029 1.434 -13.713 1.00 97.12 104 PHE A O 1
ATOM 850 N N . LEU A 1 105 ? 6.891 1.907 -13.183 1.00 95.69 105 LEU A N 1
ATOM 851 C CA . LEU A 1 105 ? 6.288 1.234 -14.332 1.00 95.69 105 LEU A CA 1
ATOM 852 C C . LEU A 1 105 ? 6.645 1.906 -15.663 1.00 95.69 105 LEU A C 1
ATOM 854 O O . LEU A 1 105 ? 6.899 1.207 -16.642 1.00 95.69 105 LEU A O 1
ATOM 858 N N . PHE A 1 106 ? 6.676 3.240 -15.705 1.00 96.38 106 PHE A N 1
ATOM 859 C CA . PHE A 1 106 ? 7.015 3.975 -16.924 1.00 96.38 106 PHE A CA 1
ATOM 860 C C . PHE A 1 106 ? 8.521 3.955 -17.206 1.00 96.38 106 PHE A C 1
ATOM 862 O O . PHE A 1 106 ? 8.936 3.768 -18.345 1.00 96.38 106 PHE A O 1
ATOM 869 N N . ASN A 1 107 ? 9.352 4.137 -16.174 1.00 95.25 107 ASN A N 1
ATOM 870 C CA . ASN A 1 107 ? 10.796 4.283 -16.367 1.00 95.25 107 ASN A CA 1
ATOM 871 C C . ASN A 1 107 ? 11.546 2.939 -16.412 1.00 95.25 107 ASN A C 1
ATOM 873 O O . ASN A 1 107 ? 12.568 2.878 -17.088 1.00 95.25 107 ASN A O 1
ATOM 877 N N . GLN A 1 108 ? 11.068 1.908 -15.692 1.00 90.94 108 GLN A N 1
ATOM 878 C CA . GLN A 1 108 ? 11.522 0.496 -15.594 1.00 90.94 108 GLN A CA 1
ATOM 879 C C . GLN A 1 108 ? 13.003 0.207 -15.298 1.00 90.94 108 GLN A C 1
ATOM 881 O O . GLN A 1 108 ? 13.330 -0.863 -14.792 1.00 90.94 108 GLN A O 1
ATOM 886 N N . HIS A 1 109 ? 13.920 1.123 -15.581 1.00 93.75 109 HIS A N 1
ATOM 887 C CA . HIS A 1 109 ? 15.350 0.948 -15.406 1.00 93.75 109 HIS A CA 1
ATOM 888 C C . HIS A 1 109 ? 15.796 1.585 -14.087 1.00 93.75 109 HIS A C 1
ATOM 890 O O . HIS A 1 109 ? 15.759 2.813 -13.967 1.00 93.75 109 HIS A O 1
ATOM 896 N N . PRO A 1 110 ? 16.296 0.797 -13.113 1.00 91.56 110 PRO A N 1
ATOM 897 C CA . PRO A 1 110 ? 16.719 1.319 -11.812 1.00 91.56 110 PRO A CA 1
ATOM 898 C C . PRO A 1 110 ? 17.835 2.369 -11.852 1.00 91.56 110 PRO A C 1
ATOM 900 O O . PRO A 1 110 ? 18.059 3.074 -10.870 1.00 91.56 110 PRO A O 1
ATOM 903 N N . THR A 1 111 ? 18.551 2.477 -12.972 1.00 92.25 111 THR A N 1
ATOM 904 C CA . THR A 1 111 ? 19.594 3.483 -13.207 1.00 92.25 111 THR A CA 1
ATOM 905 C C . THR A 1 111 ? 19.043 4.811 -13.733 1.00 92.25 111 THR A C 1
ATOM 907 O O . THR A 1 111 ? 19.740 5.824 -13.646 1.00 92.25 111 THR A O 1
ATOM 910 N N . HIS A 1 112 ? 17.803 4.843 -14.237 1.00 96.62 112 HIS A N 1
ATOM 911 C CA . HIS A 1 112 ? 17.166 6.065 -14.717 1.00 96.62 112 HIS A CA 1
ATOM 912 C C . HIS A 1 112 ? 17.014 7.073 -13.570 1.00 96.62 112 HIS A C 1
ATOM 914 O O . HIS A 1 112 ? 16.621 6.719 -12.459 1.00 96.62 112 HIS A O 1
ATOM 920 N N . HIS A 1 113 ? 17.337 8.345 -13.812 1.00 96.94 113 HIS A N 1
ATOM 921 C CA . HIS A 1 113 ? 17.390 9.347 -12.744 1.00 96.94 113 HIS A CA 1
ATOM 922 C C . HIS A 1 113 ? 16.040 9.530 -12.029 1.00 96.94 113 HIS A C 1
ATOM 924 O O . HIS A 1 113 ? 16.009 9.443 -10.806 1.00 96.94 113 HIS A O 1
ATOM 930 N N . VAL A 1 114 ? 14.930 9.633 -12.772 1.00 97.38 114 VAL A N 1
ATOM 931 C CA . VAL A 1 114 ? 13.573 9.731 -12.195 1.00 97.38 114 VAL A CA 1
ATOM 932 C C . VAL A 1 114 ? 13.221 8.487 -11.379 1.00 97.38 114 VAL A C 1
ATOM 934 O O . VAL A 1 114 ? 12.612 8.591 -10.319 1.00 97.38 114 VAL A O 1
ATOM 937 N N . PHE A 1 115 ? 13.664 7.305 -11.818 1.00 97.81 115 PHE A N 1
ATOM 938 C CA . PHE A 1 115 ? 13.453 6.069 -11.067 1.00 97.81 115 PHE A CA 1
ATOM 939 C C . PHE A 1 115 ? 14.180 6.122 -9.717 1.00 97.81 115 PHE A C 1
ATOM 941 O O . PHE A 1 115 ? 13.594 5.819 -8.678 1.00 97.81 115 PHE A O 1
ATOM 948 N N . ARG A 1 116 ? 15.459 6.524 -9.712 1.00 97.75 116 ARG A N 1
ATOM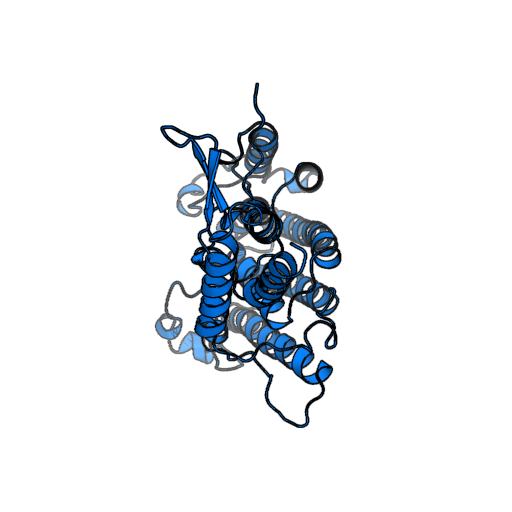 949 C CA . ARG A 1 116 ? 16.262 6.642 -8.482 1.00 97.75 116 ARG A CA 1
ATOM 950 C C . ARG A 1 116 ? 15.680 7.675 -7.521 1.00 97.75 116 ARG A C 1
ATOM 952 O O . ARG A 1 116 ? 15.598 7.399 -6.326 1.00 97.75 116 ARG A O 1
ATOM 959 N N . ASP A 1 117 ? 15.245 8.815 -8.042 1.00 98.12 117 ASP A N 1
ATOM 960 C CA . ASP A 1 117 ? 14.621 9.872 -7.249 1.00 98.12 117 ASP A CA 1
ATOM 961 C C . ASP A 1 117 ? 13.292 9.390 -6.651 1.00 98.12 117 ASP A C 1
ATOM 963 O O . ASP A 1 117 ? 13.057 9.548 -5.451 1.00 98.12 117 ASP A O 1
ATOM 967 N N . GLY A 1 118 ? 12.469 8.703 -7.450 1.00 98.12 118 GLY A N 1
ATOM 968 C CA . GLY A 1 118 ? 11.220 8.091 -6.998 1.00 98.12 118 GLY A CA 1
ATOM 969 C C . GLY A 1 118 ? 11.442 7.045 -5.907 1.00 98.12 118 GLY A C 1
ATOM 970 O O . GLY A 1 118 ? 10.737 7.040 -4.900 1.00 98.12 118 GLY A O 1
ATOM 971 N N . ARG A 1 119 ? 12.481 6.213 -6.043 1.00 97.44 119 ARG A N 1
ATOM 972 C CA . ARG A 1 119 ? 12.888 5.249 -5.013 1.00 97.44 119 ARG A CA 1
ATOM 973 C C . ARG A 1 119 ? 13.237 5.946 -3.700 1.00 97.44 119 ARG A C 1
ATOM 975 O O . ARG A 1 119 ? 12.697 5.574 -2.663 1.00 97.44 119 ARG A O 1
ATOM 982 N N . GLN A 1 120 ? 14.113 6.951 -3.736 1.00 97.19 120 GLN A N 1
ATOM 983 C CA . GLN A 1 120 ? 14.535 7.672 -2.529 1.00 97.19 120 GLN A CA 1
ATOM 984 C C . GLN A 1 120 ? 13.353 8.353 -1.832 1.00 97.19 120 GLN A C 1
ATOM 986 O O . GLN A 1 120 ? 13.242 8.333 -0.604 1.00 97.19 120 GLN A O 1
ATOM 991 N N . LYS A 1 121 ? 12.453 8.954 -2.617 1.00 98.12 121 LYS A N 1
ATOM 992 C CA . LYS A 1 121 ? 11.250 9.614 -2.110 1.00 98.12 121 LYS A CA 1
ATOM 993 C C . LYS A 1 121 ? 10.281 8.613 -1.484 1.00 98.12 121 LYS A C 1
ATOM 995 O O . LYS A 1 121 ? 9.823 8.861 -0.372 1.00 98.12 121 LYS A O 1
ATOM 1000 N N . LEU A 1 122 ? 10.035 7.474 -2.128 1.00 98.12 122 LEU A N 1
ATOM 1001 C CA . LEU A 1 122 ? 9.187 6.418 -1.579 1.00 98.12 122 LEU A CA 1
ATOM 1002 C C . LEU A 1 122 ? 9.770 5.816 -0.290 1.00 98.12 122 LEU A C 1
ATOM 1004 O O . LEU A 1 122 ? 9.051 5.676 0.692 1.00 98.12 122 LEU A O 1
ATOM 1008 N N . GLU A 1 123 ? 11.070 5.507 -0.253 1.00 97.00 123 GLU A N 1
ATOM 1009 C CA . GLU A 1 123 ? 11.731 4.990 0.957 1.00 97.00 123 GLU A CA 1
ATOM 1010 C C . GLU A 1 123 ? 11.598 5.975 2.131 1.00 97.00 123 GLU A C 1
ATOM 1012 O O . GLU A 1 123 ? 11.309 5.571 3.262 1.00 97.00 123 GLU A O 1
ATOM 1017 N N . LYS A 1 124 ? 11.749 7.280 1.862 1.00 96.62 124 LYS A N 1
ATOM 1018 C CA . LYS A 1 124 ? 11.510 8.330 2.858 1.00 96.62 124 LYS A CA 1
ATOM 1019 C C . LYS A 1 124 ? 10.043 8.366 3.299 1.00 96.62 124 LYS A C 1
ATOM 1021 O O . LYS A 1 124 ? 9.781 8.422 4.497 1.00 96.62 124 LYS A O 1
ATOM 1026 N N . PHE A 1 125 ? 9.113 8.338 2.346 1.00 97.88 125 PHE A N 1
ATOM 1027 C CA . PHE A 1 125 ? 7.675 8.360 2.602 1.00 97.88 125 PHE A CA 1
ATOM 1028 C C . PHE A 1 125 ? 7.242 7.206 3.514 1.00 97.88 125 PHE A C 1
ATOM 1030 O O . PHE A 1 125 ? 6.617 7.452 4.541 1.00 97.88 125 PHE A O 1
ATOM 1037 N N . GLU A 1 126 ? 7.637 5.968 3.197 1.00 96.69 126 GLU A N 1
ATOM 1038 C CA . GLU A 1 126 ? 7.298 4.784 4.000 1.00 96.69 126 GLU A CA 1
ATOM 1039 C C . GLU A 1 126 ? 7.827 4.897 5.435 1.00 96.69 126 GLU A C 1
ATOM 1041 O O . GLU A 1 126 ? 7.133 4.538 6.382 1.00 96.69 126 GLU A O 1
ATOM 1046 N N . LYS A 1 127 ? 9.042 5.433 5.613 1.00 94.81 127 LYS A N 1
ATOM 1047 C CA . LYS A 1 127 ? 9.635 5.639 6.941 1.00 94.81 127 LYS A CA 1
ATOM 1048 C C . LYS A 1 127 ? 8.88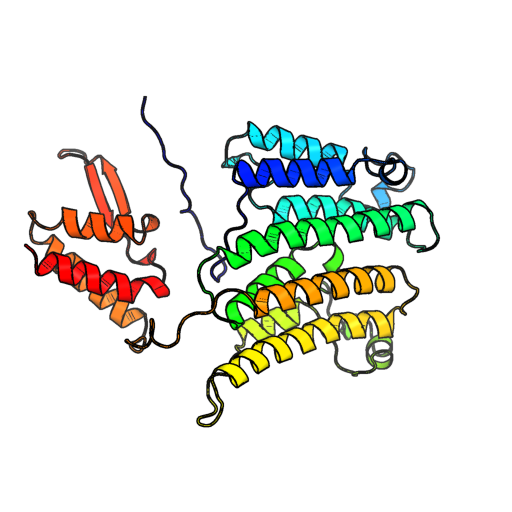6 6.698 7.758 1.00 94.81 127 LYS A C 1
ATOM 1050 O O . LYS A 1 127 ? 8.654 6.502 8.950 1.00 94.81 127 LYS A O 1
ATOM 1055 N N . ASP A 1 128 ? 8.527 7.820 7.139 1.00 94.88 128 ASP A N 1
ATOM 1056 C CA . ASP A 1 128 ? 7.783 8.886 7.817 1.00 94.88 128 ASP A CA 1
ATOM 1057 C C . ASP A 1 128 ? 6.354 8.422 8.169 1.00 94.88 128 ASP A C 1
ATOM 1059 O O . ASP A 1 128 ? 5.872 8.678 9.275 1.00 94.88 128 ASP A O 1
ATOM 1063 N N . LEU A 1 129 ? 5.694 7.695 7.257 1.00 93.12 129 LEU A N 1
ATOM 1064 C CA . LEU A 1 129 ? 4.350 7.146 7.455 1.00 93.12 129 LEU A CA 1
ATOM 1065 C C . LEU A 1 129 ? 4.324 6.073 8.551 1.00 93.12 129 LEU A C 1
ATOM 1067 O O . LEU A 1 129 ? 3.412 6.049 9.373 1.00 93.12 129 LEU A O 1
ATOM 1071 N N . GLU A 1 130 ? 5.336 5.210 8.614 1.00 90.94 130 GLU A N 1
ATOM 1072 C CA . GLU A 1 130 ? 5.493 4.246 9.707 1.00 90.94 130 GLU A CA 1
ATOM 1073 C C . GLU A 1 130 ? 5.578 4.948 11.063 1.00 90.94 130 GLU A C 1
ATOM 1075 O O . GLU A 1 130 ? 4.896 4.549 12.003 1.00 90.94 130 GLU A O 1
ATOM 1080 N N . SER A 1 131 ? 6.373 6.019 11.170 1.00 89.94 131 SER A N 1
ATOM 1081 C CA . SER A 1 131 ? 6.483 6.778 12.421 1.00 89.94 131 SER A CA 1
ATOM 1082 C C . SER A 1 131 ? 5.128 7.324 12.874 1.00 89.94 131 SER A C 1
ATOM 1084 O O . SER A 1 131 ? 4.825 7.307 14.065 1.00 89.94 131 SER A O 1
ATOM 1086 N N . LEU A 1 132 ? 4.310 7.785 11.924 1.00 87.56 132 LEU A N 1
ATOM 1087 C CA . LEU A 1 132 ? 2.942 8.233 12.167 1.00 87.56 132 LEU A CA 1
ATOM 1088 C C . LEU A 1 132 ? 2.058 7.078 12.670 1.00 87.56 132 LEU A C 1
ATOM 1090 O O . LEU A 1 132 ? 1.363 7.224 13.674 1.00 87.56 132 LEU A O 1
ATOM 1094 N N . TYR A 1 133 ? 2.101 5.923 11.998 1.00 84.44 133 TYR A N 1
ATOM 1095 C CA . TYR A 1 133 ? 1.294 4.750 12.351 1.00 84.44 133 TYR A CA 1
ATOM 1096 C C . TYR A 1 133 ? 1.675 4.150 13.696 1.00 84.44 133 TYR A C 1
ATOM 1098 O O . TYR A 1 133 ? 0.782 3.826 14.472 1.00 84.44 133 TYR A O 1
ATOM 1106 N N . ARG A 1 134 ? 2.966 4.078 14.022 1.00 84.88 134 ARG A N 1
ATOM 1107 C CA . ARG A 1 134 ? 3.460 3.562 15.303 1.00 84.88 134 ARG A CA 1
ATOM 1108 C C . ARG A 1 134 ? 2.835 4.276 16.498 1.00 84.88 134 ARG A C 1
ATOM 1110 O O . ARG A 1 134 ? 2.511 3.640 17.497 1.00 84.88 134 ARG A O 1
ATOM 1117 N N . GLU A 1 135 ? 2.671 5.594 16.429 1.00 77.06 135 GLU A N 1
ATOM 1118 C CA . GLU A 1 135 ? 2.038 6.362 17.508 1.00 77.06 135 GLU A CA 1
ATOM 1119 C C . GLU A 1 135 ? 0.552 6.014 17.676 1.00 77.06 135 GLU A C 1
ATOM 1121 O O . GLU A 1 135 ? 0.067 5.880 18.803 1.00 77.06 135 GLU A O 1
ATOM 1126 N N . VAL A 1 136 ? -0.158 5.818 16.562 1.00 71.06 136 VAL A N 1
ATOM 1127 C CA . VAL A 1 136 ? -1.572 5.412 16.560 1.00 71.06 136 VAL A CA 1
ATOM 1128 C C . VAL A 1 136 ? -1.712 3.970 17.063 1.00 71.06 136 VAL A C 1
ATOM 1130 O O . VAL A 1 136 ? -2.556 3.686 17.904 1.00 71.06 136 VAL A O 1
ATOM 1133 N N . GLU A 1 137 ? -0.840 3.063 16.620 1.00 72.31 137 GLU A N 1
ATOM 1134 C CA . GLU A 1 137 ? -0.823 1.643 17.006 1.00 72.31 137 GLU A CA 1
ATOM 1135 C C . GLU A 1 137 ? -0.463 1.439 18.485 1.00 72.31 137 GLU A C 1
ATOM 1137 O O . GLU A 1 137 ? -1.004 0.544 19.133 1.00 72.31 137 GLU A O 1
ATOM 1142 N N . ARG A 1 138 ? 0.395 2.292 19.060 1.00 73.50 138 ARG A N 1
ATOM 1143 C CA . ARG A 1 138 ? 0.747 2.246 20.491 1.00 73.50 138 ARG A CA 1
ATOM 1144 C C . ARG A 1 138 ? -0.328 2.810 21.415 1.00 73.50 138 ARG A C 1
ATOM 1146 O O . ARG A 1 138 ? -0.400 2.388 22.564 1.00 73.50 138 ARG A O 1
AT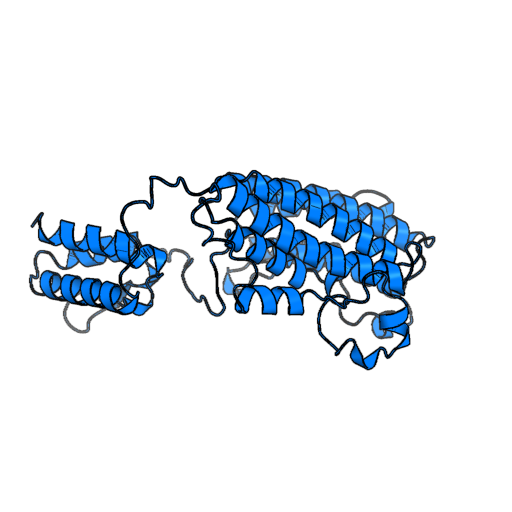OM 1153 N N . SER A 1 139 ? -1.107 3.779 20.943 1.00 65.38 139 SER A N 1
ATOM 1154 C CA . SER A 1 139 ? -2.192 4.401 21.717 1.00 65.38 139 SER A CA 1
ATOM 1155 C C . SER A 1 139 ? -3.556 3.734 21.504 1.00 65.38 139 SER A C 1
ATOM 1157 O O . SER A 1 139 ? -4.507 4.044 22.219 1.00 65.38 139 SER A O 1
ATOM 1159 N N . GLY A 1 140 ? -3.647 2.811 20.543 1.00 59.50 140 GLY A N 1
ATOM 1160 C CA . GLY A 1 140 ? -4.850 2.052 20.227 1.00 59.50 140 GLY A CA 1
ATOM 1161 C C . GLY A 1 140 ? -5.252 1.015 21.281 1.00 59.50 140 GLY A C 1
ATOM 1162 O O . GLY A 1 140 ? -4.447 0.644 22.141 1.00 59.50 140 GLY A O 1
ATOM 1163 N N . PRO A 1 141 ? -6.496 0.504 21.205 1.00 55.50 141 PRO A N 1
ATOM 1164 C CA . PRO A 1 141 ? -6.955 -0.563 22.083 1.00 55.50 141 PRO A CA 1
ATOM 1165 C C . PRO A 1 141 ? -6.127 -1.841 21.881 1.00 55.50 141 PRO A C 1
ATOM 1167 O O . PRO A 1 141 ? -5.637 -2.101 20.775 1.00 55.50 141 PRO A O 1
ATOM 1170 N N . PRO A 1 142 ? -5.987 -2.678 22.923 1.00 65.38 142 PRO A N 1
ATOM 1171 C CA . PRO A 1 142 ? -5.291 -3.940 22.784 1.00 65.38 142 PRO A CA 1
ATOM 1172 C C . PRO A 1 142 ? -6.043 -4.874 21.835 1.00 65.38 142 PRO A C 1
ATOM 1174 O O . PRO A 1 142 ? -7.208 -5.192 22.055 1.00 65.38 142 PRO A O 1
ATOM 1177 N N . ILE A 1 143 ? -5.356 -5.346 20.795 1.00 66.88 143 ILE A N 1
ATOM 1178 C CA . ILE A 1 143 ? -5.912 -6.269 19.796 1.00 66.88 143 ILE A CA 1
ATOM 1179 C C . ILE A 1 143 ? -5.112 -7.578 19.728 1.00 66.88 143 ILE A C 1
ATOM 1181 O O . ILE A 1 143 ? -3.883 -7.541 19.885 1.00 66.88 143 ILE A O 1
ATOM 1185 N N . PRO A 1 144 ? -5.771 -8.730 19.485 1.00 70.44 144 PRO A N 1
ATOM 1186 C CA . PRO A 1 144 ? -5.098 -10.021 19.376 1.00 70.44 144 PRO A CA 1
ATOM 1187 C C . PRO A 1 144 ? -4.051 -10.073 18.246 1.00 70.44 144 PRO A C 1
ATOM 1189 O O . PRO A 1 144 ? -4.223 -9.409 17.219 1.00 70.44 144 PRO A O 1
ATOM 1192 N N . PRO A 1 145 ? -3.000 -10.907 18.372 1.00 77.50 145 PRO A N 1
ATOM 1193 C CA . PRO A 1 145 ? -1.964 -11.075 17.347 1.00 77.50 145 PRO A CA 1
ATOM 1194 C C . PRO A 1 145 ? -2.503 -11.384 15.945 1.00 77.50 145 PRO A C 1
ATOM 1196 O O . PRO A 1 145 ? -2.051 -10.790 14.967 1.00 77.50 145 PRO A O 1
ATOM 1199 N N . ILE A 1 146 ? -3.500 -12.266 15.845 1.00 77.69 146 ILE A N 1
ATOM 1200 C CA . ILE A 1 146 ? -4.094 -12.648 14.558 1.00 77.69 146 ILE A CA 1
ATOM 1201 C C . ILE A 1 146 ? -4.783 -11.462 13.868 1.00 77.69 146 ILE A C 1
ATOM 1203 O O . ILE A 1 146 ? -4.581 -11.245 12.676 1.00 77.69 146 ILE A O 1
ATOM 1207 N N . ALA A 1 147 ? -5.486 -10.618 14.631 1.00 76.12 147 ALA A N 1
ATOM 1208 C CA . ALA A 1 147 ? -6.116 -9.406 14.113 1.00 76.12 147 ALA A CA 1
ATOM 1209 C C . ALA A 1 147 ? -5.071 -8.394 13.617 1.00 76.12 147 ALA A C 1
ATOM 1211 O O . ALA A 1 147 ? -5.254 -7.773 12.575 1.00 76.12 147 ALA A O 1
ATOM 1212 N N . ARG A 1 148 ? -3.927 -8.266 14.303 1.00 80.75 148 ARG A N 1
ATOM 1213 C CA . ARG A 1 148 ? -2.814 -7.415 13.837 1.00 80.75 148 ARG A CA 1
ATOM 1214 C C . ARG A 1 148 ? -2.247 -7.882 12.506 1.00 80.75 148 ARG A C 1
ATOM 1216 O O . ARG A 1 148 ? -1.975 -7.055 11.640 1.00 80.75 148 ARG A O 1
ATOM 1223 N N . CYS A 1 149 ? -2.071 -9.191 12.348 1.00 83.38 149 CYS A N 1
ATOM 1224 C CA . CYS A 1 149 ? -1.593 -9.757 11.092 1.00 83.38 149 CYS A CA 1
ATOM 1225 C C . CYS A 1 149 ? -2.604 -9.504 9.963 1.00 83.38 149 CYS A C 1
ATOM 1227 O O . CYS A 1 149 ? -2.203 -9.061 8.889 1.00 83.38 149 CYS A O 1
ATOM 1229 N N . GLN A 1 150 ? -3.905 -9.668 10.231 1.00 83.19 150 GLN A N 1
ATOM 1230 C CA . GLN A 1 150 ? -4.972 -9.360 9.274 1.00 83.19 150 GLN A CA 1
ATOM 1231 C C . GLN A 1 150 ? -4.999 -7.871 8.878 1.00 83.19 150 GLN A C 1
ATOM 1233 O O . GLN A 1 150 ? -5.166 -7.548 7.700 1.00 83.19 150 GLN A O 1
ATOM 1238 N N . LEU A 1 151 ? -4.777 -6.948 9.821 1.00 81.44 151 LEU A N 1
ATOM 1239 C CA . LEU A 1 151 ? -4.659 -5.515 9.518 1.00 81.44 151 LEU A CA 1
ATOM 1240 C C . LEU A 1 151 ? -3.446 -5.214 8.638 1.00 81.44 151 LEU A C 1
ATOM 1242 O O . LEU A 1 151 ? -3.565 -4.492 7.649 1.00 81.44 151 LEU A O 1
ATOM 1246 N N . LEU A 1 152 ? -2.289 -5.798 8.956 1.00 88.38 152 LEU A N 1
ATOM 1247 C CA . LEU A 1 152 ? -1.089 -5.628 8.141 1.00 88.38 152 LEU A CA 1
ATOM 1248 C C . LEU A 1 152 ? -1.283 -6.205 6.732 1.00 88.38 152 LEU A C 1
ATOM 1250 O O . LEU A 1 152 ? -0.894 -5.560 5.761 1.00 88.38 152 LEU A O 1
ATOM 1254 N N . LEU A 1 153 ? -1.929 -7.367 6.599 1.00 88.44 153 LEU A N 1
ATOM 1255 C CA . LEU A 1 153 ? -2.285 -7.935 5.299 1.00 88.44 153 LEU A CA 1
ATOM 1256 C C . LEU A 1 153 ? -3.247 -7.027 4.524 1.00 88.44 153 LEU A C 1
ATOM 1258 O O . LEU A 1 153 ? -3.079 -6.837 3.322 1.00 88.44 153 LEU A O 1
ATOM 1262 N N . THR A 1 154 ? -4.234 -6.446 5.203 1.00 85.31 154 THR A N 1
ATOM 1263 C CA . THR A 1 154 ? -5.201 -5.526 4.588 1.00 85.31 154 THR A CA 1
ATOM 1264 C C . THR A 1 154 ? -4.499 -4.293 4.024 1.00 85.31 154 THR A C 1
ATOM 1266 O O . THR A 1 154 ? -4.718 -3.940 2.865 1.00 85.31 154 THR A O 1
ATOM 1269 N N . ASP A 1 155 ? -3.597 -3.686 4.798 1.00 88.00 155 ASP A N 1
ATOM 1270 C CA . ASP A 1 155 ? -2.782 -2.555 4.347 1.00 88.00 155 ASP A CA 1
ATOM 1271 C C . ASP A 1 155 ? -1.872 -2.960 3.171 1.00 88.00 155 ASP A C 1
ATOM 1273 O O . ASP A 1 155 ? -1.789 -2.248 2.170 1.00 88.00 155 ASP A O 1
ATOM 1277 N N . LEU A 1 156 ? -1.238 -4.141 3.232 1.00 93.00 156 LEU A N 1
ATOM 1278 C CA . LEU A 1 156 ? -0.450 -4.671 2.114 1.00 93.00 156 LEU A CA 1
ATOM 1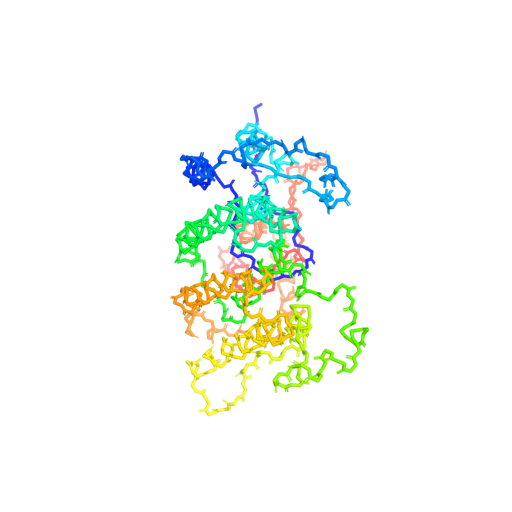279 C C . LEU A 1 156 ? -1.297 -4.820 0.849 1.00 93.00 156 LEU A C 1
ATOM 1281 O O . LEU A 1 156 ? -0.852 -4.397 -0.209 1.00 93.00 156 LEU A O 1
ATOM 1285 N N . ARG A 1 157 ? -2.512 -5.374 0.933 1.00 91.69 157 ARG A N 1
ATOM 1286 C CA . ARG A 1 157 ? -3.398 -5.601 -0.226 1.00 91.69 157 ARG A CA 1
ATOM 1287 C C . ARG A 1 157 ? -3.977 -4.310 -0.818 1.00 91.69 157 ARG A C 1
ATOM 1289 O O . ARG A 1 157 ? -4.395 -4.328 -1.979 1.00 91.69 157 ARG A O 1
ATOM 1296 N N . ARG A 1 158 ? -4.018 -3.218 -0.044 1.00 90.06 158 ARG A N 1
ATOM 1297 C CA . ARG A 1 158 ? -4.436 -1.870 -0.483 1.00 90.06 158 ARG A CA 1
ATOM 1298 C C . ARG A 1 158 ? -3.299 -1.047 -1.083 1.00 90.06 158 ARG A C 1
ATOM 1300 O O . ARG A 1 158 ? -3.565 -0.111 -1.833 1.00 90.06 158 ARG A O 1
ATOM 1307 N N . ASN A 1 159 ? -2.049 -1.386 -0.779 1.00 94.62 159 ASN A N 1
ATOM 1308 C CA . ASN A 1 159 ? -0.885 -0.705 -1.325 1.00 94.62 159 ASN A CA 1
ATOM 1309 C C . ASN A 1 159 ? -0.791 -0.937 -2.849 1.00 94.62 159 ASN A C 1
ATOM 1311 O O . ASN A 1 159 ? -0.657 -2.078 -3.286 1.00 94.62 159 ASN A O 1
ATOM 1315 N N . PRO A 1 160 ? -0.790 0.108 -3.694 1.00 96.25 160 PRO A N 1
ATOM 1316 C CA . PRO A 1 160 ? -0.795 -0.080 -5.142 1.00 96.25 160 PRO A CA 1
ATOM 1317 C C . PRO A 1 160 ? 0.485 -0.748 -5.669 1.00 96.25 160 PRO A C 1
ATOM 1319 O O . PRO A 1 160 ? 0.435 -1.389 -6.720 1.00 96.25 160 PRO A O 1
ATOM 1322 N N . LEU A 1 161 ? 1.617 -0.645 -4.959 1.00 95.81 161 LEU A N 1
ATOM 1323 C CA . LEU A 1 161 ? 2.871 -1.325 -5.316 1.00 95.81 161 LEU A CA 1
ATOM 1324 C C . LEU A 1 161 ? 2.790 -2.844 -5.154 1.00 95.81 161 LEU A C 1
ATOM 1326 O O . LEU A 1 161 ? 3.643 -3.544 -5.694 1.00 95.81 161 LEU A O 1
ATOM 1330 N N . THR A 1 162 ? 1.798 -3.357 -4.418 1.00 95.50 162 THR A N 1
ATOM 1331 C CA . THR A 1 162 ? 1.641 -4.799 -4.225 1.00 95.50 162 THR A CA 1
ATOM 1332 C C . THR A 1 162 ? 0.705 -5.457 -5.232 1.00 95.50 162 THR A C 1
ATOM 1334 O O . THR A 1 162 ? 0.565 -6.677 -5.201 1.00 95.50 162 THR A O 1
ATOM 1337 N N . GLU A 1 163 ? 0.088 -4.692 -6.144 1.00 91.56 163 GLU A N 1
ATOM 1338 C CA . GLU A 1 163 ? -0.902 -5.220 -7.098 1.00 91.56 163 GLU A CA 1
ATOM 1339 C C . GLU A 1 163 ? -0.354 -6.404 -7.914 1.00 91.56 163 GLU A C 1
ATOM 1341 O O . GLU A 1 163 ? -1.083 -7.356 -8.168 1.00 91.56 163 GLU A O 1
ATOM 1346 N N . TRP A 1 164 ? 0.936 -6.400 -8.265 1.00 87.69 164 TRP A N 1
ATOM 1347 C CA . TRP A 1 164 ? 1.572 -7.492 -9.019 1.00 87.69 164 TRP A CA 1
ATOM 1348 C C . TRP A 1 164 ? 1.800 -8.775 -8.212 1.00 87.69 164 TRP A C 1
ATOM 1350 O O . TRP A 1 164 ? 2.140 -9.803 -8.787 1.00 87.69 164 TRP A O 1
ATOM 1360 N N . PHE A 1 165 ? 1.626 -8.726 -6.891 1.00 92.31 165 PHE A N 1
ATOM 1361 C CA . PHE A 1 165 ? 1.769 -9.868 -5.983 1.00 92.31 165 PHE A CA 1
ATOM 1362 C C . PHE A 1 165 ? 0.417 -10.324 -5.418 1.00 92.31 165 PHE A C 1
ATOM 1364 O O . PHE A 1 165 ? 0.355 -11.030 -4.410 1.00 92.31 165 PHE A O 1
ATOM 1371 N N . ARG A 1 166 ? -0.670 -9.872 -6.048 1.00 91.06 166 ARG A N 1
ATOM 1372 C CA . ARG A 1 166 ? -2.050 -10.274 -5.786 1.00 91.06 166 ARG A CA 1
ATOM 1373 C C . ARG A 1 166 ? -2.542 -11.205 -6.890 1.00 91.06 166 ARG A C 1
ATOM 1375 O O . ARG A 1 166 ? -2.048 -11.165 -8.017 1.00 91.06 166 ARG A O 1
ATOM 1382 N N . ARG A 1 167 ? -3.546 -12.023 -6.585 1.00 77.06 167 ARG A N 1
ATOM 1383 C CA . ARG A 1 167 ? -4.129 -12.985 -7.521 1.00 77.06 167 ARG A CA 1
ATOM 1384 C C . ARG A 1 167 ? -5.088 -12.273 -8.474 1.00 77.06 167 ARG A C 1
ATOM 1386 O O . ARG A 1 167 ? -6.299 -12.267 -8.273 1.00 77.06 167 ARG A O 1
ATOM 1393 N N . LYS A 1 168 ? -4.532 -11.648 -9.514 1.00 66.31 168 LYS A N 1
ATOM 1394 C CA . LYS A 1 168 ? -5.299 -11.162 -10.677 1.00 66.31 168 LYS A CA 1
ATOM 1395 C C . LYS A 1 168 ? -5.396 -12.228 -11.773 1.00 66.31 168 LYS A C 1
ATOM 1397 O O . LYS A 1 168 ? -6.408 -12.308 -12.460 1.00 66.31 168 LYS A O 1
ATOM 1402 N N . GLU A 1 169 ? -4.372 -13.072 -11.874 1.00 61.59 169 GLU A N 1
ATOM 1403 C CA . GLU A 1 169 ? -4.294 -14.248 -12.741 1.00 61.59 169 GLU A CA 1
ATOM 1404 C C . GLU A 1 169 ? -3.791 -15.442 -11.917 1.00 61.59 169 GLU A C 1
ATOM 1406 O O . GLU A 1 169 ? -3.063 -15.264 -10.938 1.00 61.59 169 GLU A O 1
ATOM 1411 N N . ASP A 1 170 ? -4.194 -16.657 -12.287 1.00 69.69 170 ASP A N 1
ATOM 1412 C CA . ASP A 1 170 ? -3.629 -17.872 -11.702 1.00 69.69 170 ASP A CA 1
ATOM 1413 C C . ASP A 1 170 ? -2.156 -17.988 -12.126 1.00 69.69 170 ASP A C 1
ATOM 1415 O O . ASP A 1 170 ? -1.842 -17.944 -13.316 1.00 69.69 170 ASP A O 1
ATOM 1419 N N . TRP A 1 171 ? -1.243 -18.138 -11.163 1.00 71.31 171 TRP A N 1
ATOM 1420 C CA . TRP A 1 171 ? 0.187 -18.329 -11.427 1.00 71.31 171 TRP A CA 1
ATOM 1421 C C . TRP A 1 171 ? 0.454 -19.574 -12.283 1.00 71.31 171 TRP A C 1
ATOM 1423 O O . TRP A 1 171 ? 1.501 -19.652 -12.926 1.00 71.31 171 TRP A O 1
ATOM 1433 N N . SER A 1 172 ? -0.489 -20.524 -12.351 1.00 67.94 172 SER A N 1
ATOM 1434 C CA . SER A 1 172 ? -0.433 -21.655 -13.284 1.00 67.94 172 SER A CA 1
ATOM 1435 C C . SER A 1 172 ? -0.334 -21.203 -14.752 1.00 67.94 172 SER A C 1
ATOM 1437 O O . SER A 1 172 ? 0.322 -21.872 -15.555 1.00 67.94 172 SER A O 1
ATOM 1439 N N . ASN A 1 173 ? -0.857 -20.016 -15.084 1.00 78.56 173 ASN A N 1
ATOM 1440 C CA . ASN A 1 173 ? -0.760 -19.408 -16.414 1.00 78.56 173 ASN A CA 1
ATOM 1441 C C . ASN A 1 173 ? 0.657 -18.928 -16.762 1.00 78.56 173 ASN A C 1
ATOM 1443 O O . ASN A 1 173 ? 0.991 -18.821 -17.940 1.00 78.56 173 ASN A O 1
ATOM 1447 N N . LEU A 1 174 ? 1.517 -18.683 -15.765 1.00 78.75 174 LEU A N 1
ATOM 1448 C CA . LEU A 1 174 ? 2.935 -18.366 -15.991 1.00 78.75 174 LEU A CA 1
ATOM 1449 C C . LEU A 1 174 ? 3.739 -19.603 -16.442 1.00 78.75 174 LEU A C 1
ATOM 1451 O O . LEU A 1 174 ? 4.892 -19.491 -16.867 1.00 78.75 174 LEU A O 1
ATOM 1455 N N . GLY A 1 175 ? 3.125 -20.789 -16.371 1.00 81.12 175 GLY A N 1
ATOM 1456 C CA . GLY A 1 175 ? 3.669 -22.045 -16.864 1.00 81.12 175 GLY A CA 1
ATOM 1457 C C . GLY A 1 175 ? 4.777 -22.639 -15.991 1.00 81.12 175 GLY A C 1
ATOM 1458 O O . GLY A 1 175 ? 5.189 -22.098 -14.964 1.00 81.12 175 GLY A O 1
ATOM 1459 N N . ALA A 1 176 ? 5.300 -23.789 -16.427 1.00 87.19 176 ALA A N 1
ATOM 1460 C CA . ALA A 1 176 ? 6.327 -24.533 -15.693 1.00 87.19 176 ALA A CA 1
ATOM 1461 C C . ALA A 1 176 ? 7.621 -23.727 -15.469 1.00 87.19 176 ALA A C 1
ATOM 1463 O O . ALA A 1 176 ? 8.337 -23.979 -14.504 1.00 87.19 176 ALA A O 1
ATOM 1464 N N . ALA A 1 177 ? 7.914 -22.744 -16.328 1.00 88.31 177 ALA A N 1
ATOM 1465 C CA . ALA A 1 177 ? 9.082 -21.877 -16.194 1.00 88.31 177 ALA A CA 1
ATOM 1466 C C . ALA A 1 177 ? 9.063 -21.072 -14.884 1.00 88.31 177 ALA A C 1
ATOM 1468 O O . ALA A 1 177 ? 10.092 -20.987 -14.217 1.00 88.31 177 ALA A O 1
ATOM 1469 N N . TYR A 1 178 ? 7.898 -20.553 -14.483 1.00 89.75 178 TYR A N 1
ATOM 1470 C CA . TYR A 1 178 ? 7.750 -19.830 -13.222 1.00 89.75 178 TYR A CA 1
ATOM 1471 C C . TYR A 1 178 ? 8.034 -20.734 -12.021 1.00 89.75 178 TYR A C 1
ATOM 1473 O O . TYR A 1 178 ? 8.943 -20.453 -11.245 1.00 89.75 178 TYR A O 1
ATOM 1481 N N . LEU A 1 179 ? 7.346 -21.877 -11.919 1.00 90.25 179 LEU A N 1
ATOM 1482 C CA . LEU A 1 179 ? 7.552 -22.837 -10.824 1.00 90.25 179 LEU A CA 1
ATOM 1483 C C . LEU A 1 179 ? 8.995 -23.359 -10.763 1.00 90.25 179 LEU A C 1
ATOM 1485 O O . LEU A 1 179 ? 9.552 -23.558 -9.682 1.00 90.25 179 LEU A O 1
ATOM 1489 N N . ASN A 1 180 ? 9.626 -23.558 -11.922 1.00 92.88 180 ASN A N 1
ATOM 1490 C CA . ASN A 1 180 ? 11.016 -23.990 -12.004 1.00 92.88 180 ASN A CA 1
ATOM 1491 C C . ASN A 1 180 ? 12.001 -22.914 -11.536 1.00 92.88 180 ASN A C 1
ATOM 1493 O O . ASN A 1 180 ? 13.045 -23.281 -10.997 1.00 92.88 180 ASN A O 1
ATOM 1497 N N . ALA A 1 181 ? 11.672 -21.631 -11.680 1.00 93.81 181 ALA A N 1
ATOM 1498 C CA . ALA A 1 181 ? 12.494 -20.536 -11.175 1.00 93.81 181 ALA A CA 1
ATOM 1499 C C . ALA A 1 181 ? 12.421 -20.399 -9.645 1.00 93.81 181 ALA A C 1
ATOM 1501 O O . ALA A 1 181 ? 13.412 -20.024 -9.030 1.00 93.81 181 ALA A O 1
ATOM 1502 N N . LEU A 1 182 ? 11.289 -20.748 -9.019 1.00 94.69 182 LEU A N 1
ATOM 1503 C CA . LEU A 1 182 ? 11.120 -20.618 -7.568 1.00 94.69 182 LEU A CA 1
ATOM 1504 C C . LEU A 1 182 ? 12.061 -21.557 -6.809 1.00 94.69 182 LEU A C 1
ATOM 1506 O O . LEU A 1 182 ? 12.056 -22.772 -7.030 1.00 94.69 182 LEU A O 1
ATOM 1510 N N . THR A 1 183 ? 12.805 -21.025 -5.845 1.00 95.69 183 THR A N 1
ATOM 1511 C CA . THR A 1 183 ? 13.673 -21.808 -4.956 1.00 95.69 183 THR A CA 1
ATOM 1512 C C . THR A 1 183 ? 12.842 -22.751 -4.088 1.00 95.69 183 THR A C 1
ATOM 1514 O O . THR A 1 183 ? 13.178 -23.921 -3.924 1.00 95.69 183 THR A O 1
ATOM 1517 N N . SER A 1 184 ? 11.711 -22.259 -3.575 1.00 94.56 184 SER A N 1
ATOM 1518 C CA . SER A 1 184 ? 10.794 -22.998 -2.698 1.00 94.56 184 SER A CA 1
ATOM 1519 C C . SER A 1 184 ? 9.940 -24.043 -3.426 1.00 94.56 184 SER A C 1
ATOM 1521 O O . SER A 1 184 ? 9.388 -24.932 -2.779 1.00 94.56 184 SER A O 1
ATOM 1523 N N . LYS A 1 185 ? 9.774 -23.896 -4.752 1.00 92.19 185 LYS A N 1
ATOM 1524 C CA . LYS A 1 185 ? 8.738 -24.566 -5.567 1.00 92.19 185 LYS A CA 1
ATOM 1525 C C . LYS A 1 185 ? 7.299 -24.321 -5.094 1.00 92.19 185 LYS A C 1
ATOM 1527 O O . LYS A 1 185 ? 6.382 -24.985 -5.566 1.00 92.19 185 LYS A O 1
ATOM 1532 N N . GLN A 1 186 ? 7.094 -23.370 -4.185 1.00 92.31 186 GLN A N 1
ATOM 1533 C CA . GLN A 1 186 ? 5.801 -23.060 -3.590 1.00 92.31 186 GLN A CA 1
ATOM 1534 C C . GLN A 1 186 ? 5.363 -21.661 -4.025 1.00 92.31 186 GLN A C 1
ATOM 1536 O O . GLN A 1 186 ? 5.927 -20.677 -3.538 1.00 92.31 186 GLN A O 1
ATOM 1541 N N . PRO A 1 187 ? 4.374 -21.542 -4.926 1.00 92.56 187 PRO A N 1
ATOM 1542 C CA . PRO A 1 187 ? 3.794 -20.250 -5.259 1.00 92.56 187 PRO A CA 1
ATOM 1543 C C . PRO A 1 187 ? 3.059 -19.671 -4.043 1.00 92.56 187 PRO A C 1
ATOM 1545 O O . PRO A 1 187 ? 2.507 -20.401 -3.218 1.00 92.56 187 PRO A O 1
ATOM 1548 N N . MET A 1 188 ? 3.073 -18.347 -3.929 1.00 94.12 188 MET A N 1
ATOM 1549 C CA . MET A 1 188 ? 2.405 -17.608 -2.861 1.00 94.12 188 MET A CA 1
ATOM 1550 C C . MET A 1 188 ? 2.088 -16.203 -3.355 1.00 94.12 188 MET A C 1
ATOM 1552 O O . MET A 1 188 ? 2.923 -15.575 -4.006 1.00 94.12 188 MET A O 1
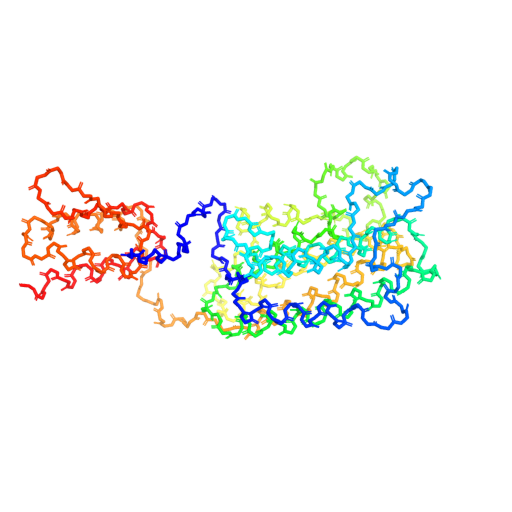ATOM 1556 N N . ASP A 1 189 ? 0.902 -15.716 -3.017 1.00 94.81 189 ASP A N 1
ATOM 1557 C CA . ASP A 1 189 ? 0.423 -14.377 -3.340 1.00 94.81 189 ASP A CA 1
ATOM 1558 C C . ASP A 1 189 ? -0.386 -13.826 -2.151 1.00 94.81 189 ASP A C 1
ATOM 1560 O O . ASP A 1 189 ? -0.789 -14.574 -1.259 1.00 94.81 189 ASP A O 1
ATOM 1564 N N . LEU A 1 190 ? -0.608 -12.513 -2.095 1.00 95.38 190 LEU A N 1
ATOM 1565 C CA . LEU A 1 190 ? -1.274 -11.892 -0.942 1.00 95.38 190 LEU A CA 1
ATOM 1566 C C . LEU A 1 190 ? -2.752 -12.298 -0.790 1.00 95.38 190 LEU A C 1
ATOM 1568 O O . LEU A 1 190 ? -3.300 -12.177 0.306 1.00 95.38 190 LEU A O 1
ATOM 1572 N N . ASP A 1 191 ? -3.411 -12.757 -1.856 1.00 92.75 191 ASP A N 1
ATOM 1573 C CA . ASP A 1 191 ? -4.797 -13.226 -1.785 1.00 92.75 191 ASP A CA 1
ATOM 1574 C C . ASP A 1 191 ? -4.868 -14.694 -1.317 1.00 92.75 191 ASP A C 1
ATOM 1576 O O . ASP A 1 191 ? -5.808 -15.057 -0.615 1.00 92.75 191 ASP A O 1
ATOM 1580 N N . GLU A 1 192 ? -3.844 -15.512 -1.579 1.00 93.44 192 GLU A N 1
ATOM 1581 C CA . GLU A 1 192 ? -3.666 -16.823 -0.937 1.00 93.44 192 GLU A CA 1
ATOM 1582 C C . GLU A 1 192 ? -3.489 -16.690 0.576 1.00 93.44 192 GLU A C 1
ATOM 1584 O O . GLU A 1 192 ? -4.088 -17.438 1.345 1.00 93.44 192 GLU A O 1
ATOM 1589 N N . ILE A 1 193 ? -2.695 -15.713 1.021 1.00 93.19 193 ILE A N 1
ATOM 1590 C CA . ILE A 1 193 ? -2.525 -15.431 2.452 1.00 93.19 193 ILE A CA 1
ATOM 1591 C C . ILE A 1 193 ? -3.869 -15.024 3.067 1.00 93.19 193 ILE A C 1
ATOM 1593 O O . ILE A 1 193 ? -4.200 -15.487 4.157 1.00 93.19 193 ILE A O 1
ATOM 1597 N N . GLN A 1 194 ? -4.682 -14.225 2.362 1.00 88.12 194 GLN A N 1
ATOM 1598 C CA . GLN A 1 194 ? -6.044 -13.923 2.815 1.00 88.12 194 GLN A CA 1
ATOM 1599 C C . GLN A 1 194 ? -6.888 -15.198 2.931 1.00 88.12 194 GLN A C 1
ATOM 1601 O O . GLN A 1 194 ? -7.490 -15.426 3.975 1.00 88.12 194 GLN A O 1
ATOM 1606 N N . ALA A 1 195 ? -6.875 -16.065 1.916 1.00 85.25 195 ALA A N 1
ATOM 1607 C CA . ALA A 1 195 ? -7.610 -17.328 1.957 1.00 85.25 195 ALA A CA 1
ATOM 1608 C C . ALA A 1 195 ? -7.165 -18.226 3.129 1.00 85.25 195 ALA A C 1
ATOM 1610 O O . ALA A 1 195 ? -7.979 -18.927 3.730 1.00 85.25 195 ALA A O 1
ATOM 1611 N N . ARG A 1 196 ? -5.881 -18.181 3.508 1.00 87.94 196 ARG A N 1
ATOM 1612 C CA . ARG A 1 196 ? -5.355 -18.873 4.694 1.00 87.94 196 ARG A CA 1
ATOM 1613 C C . ARG A 1 196 ? -5.867 -18.281 6.008 1.00 87.94 196 ARG A C 1
ATOM 1615 O O . ARG A 1 196 ? -6.132 -19.058 6.926 1.00 87.94 196 ARG A O 1
ATOM 1622 N N . PHE A 1 197 ? -6.037 -16.960 6.107 1.00 80.19 197 PHE A N 1
ATOM 1623 C CA . PHE A 1 197 ? -6.732 -16.345 7.2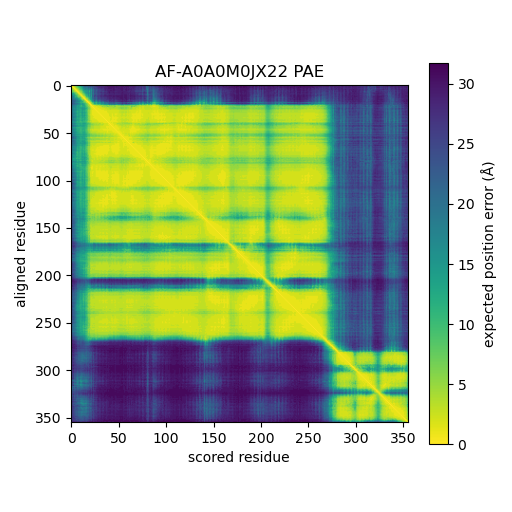46 1.00 80.19 197 PHE A CA 1
ATOM 1624 C C . PHE A 1 197 ? -8.183 -16.807 7.324 1.00 80.19 197 PHE A C 1
ATOM 1626 O O . PHE A 1 197 ? -8.619 -17.243 8.387 1.00 80.19 197 PHE A O 1
ATOM 1633 N N . ASP A 1 198 ? -8.896 -16.785 6.198 1.00 78.81 198 ASP A N 1
ATOM 1634 C CA . ASP A 1 198 ? -10.308 -17.176 6.129 1.00 78.81 198 ASP A CA 1
ATOM 1635 C C . ASP A 1 198 ? -10.509 -18.662 6.499 1.00 78.81 198 ASP A C 1
ATOM 1637 O O . ASP A 1 198 ? -11.550 -19.047 7.030 1.00 78.81 198 ASP A O 1
ATOM 1641 N N . ALA A 1 199 ? -9.486 -19.493 6.271 1.00 76.56 199 ALA A N 1
ATOM 1642 C CA . ALA A 1 199 ? -9.434 -20.908 6.641 1.00 76.56 199 ALA A CA 1
ATOM 1643 C C . ALA A 1 199 ? -8.783 -21.187 8.017 1.00 76.56 199 ALA A C 1
ATOM 1645 O O . ALA A 1 199 ? -8.421 -22.333 8.296 1.00 76.56 199 ALA A O 1
ATOM 1646 N N . ASP A 1 200 ? -8.596 -20.162 8.856 1.00 76.38 200 ASP A N 1
ATOM 1647 C CA . ASP A 1 200 ? -8.064 -20.246 10.227 1.00 76.38 200 ASP A CA 1
ATOM 1648 C C . ASP A 1 200 ? -6.651 -20.867 10.346 1.00 76.38 200 ASP A C 1
ATOM 1650 O O . ASP A 1 200 ? -6.262 -21.446 11.361 1.00 76.38 200 ASP A O 1
ATOM 1654 N N . ARG A 1 201 ? -5.824 -20.745 9.298 1.00 78.81 201 ARG A N 1
ATOM 1655 C CA . ARG A 1 201 ? -4.512 -21.421 9.204 1.00 78.81 201 ARG A CA 1
ATOM 1656 C C . ARG A 1 201 ? -3.393 -20.772 10.024 1.00 78.81 201 ARG A C 1
ATOM 1658 O O . ARG A 1 201 ? -2.300 -21.332 10.088 1.00 78.81 201 ARG A O 1
ATOM 1665 N N . TYR A 1 202 ? -3.659 -19.625 10.647 1.00 76.56 202 TYR A N 1
ATOM 1666 C CA . TYR A 1 202 ? -2.712 -18.890 11.499 1.00 76.56 202 TYR A CA 1
ATOM 1667 C C . TYR A 1 202 ? -3.105 -18.882 12.985 1.00 76.56 202 TYR A C 1
ATOM 1669 O O . TYR A 1 202 ? -2.430 -18.245 13.805 1.00 76.56 202 TYR A O 1
ATOM 1677 N N . SER A 1 203 ? -4.180 -19.586 13.344 1.00 75.06 203 SER A N 1
ATOM 1678 C CA . SER A 1 203 ? -4.600 -19.774 14.729 1.00 75.06 203 SER A CA 1
ATOM 1679 C C . SER A 1 203 ? -3.841 -20.938 15.357 1.00 75.06 203 SER A C 1
ATOM 1681 O O . SER A 1 203 ? -4.064 -22.102 15.043 1.00 75.06 203 SER A O 1
ATOM 1683 N N . PHE A 1 204 ? -2.938 -20.625 16.287 1.00 66.44 204 PHE A N 1
ATOM 1684 C CA . PHE A 1 204 ? -2.136 -21.615 17.019 1.00 66.44 204 PHE A CA 1
ATOM 1685 C C . PHE A 1 204 ? -2.645 -21.834 18.456 1.00 66.44 204 PHE A C 1
ATOM 1687 O O . PHE A 1 204 ? -1.874 -22.175 19.357 1.00 66.44 204 PHE A O 1
ATOM 1694 N N . GLY A 1 205 ? -3.944 -21.624 18.693 1.00 50.81 205 GLY A N 1
ATOM 1695 C CA . GLY A 1 205 ? -4.603 -21.877 19.976 1.00 50.81 205 GLY A CA 1
ATOM 1696 C C . GLY A 1 205 ? -5.084 -23.325 20.078 1.00 50.81 205 GLY A C 1
ATOM 1697 O O . GLY A 1 205 ? -6.154 -23.646 19.577 1.00 50.81 205 GLY A O 1
ATOM 1698 N N . GLY A 1 206 ? -4.317 -24.211 20.724 1.00 41.03 206 GLY A N 1
ATOM 1699 C CA . GLY A 1 206 ? -4.803 -25.579 20.969 1.00 41.03 206 GLY A CA 1
ATOM 1700 C C . GLY A 1 206 ? -3.807 -26.609 21.502 1.00 41.03 206 GLY A C 1
ATOM 1701 O O . GLY A 1 206 ? -4.234 -27.640 22.020 1.00 41.03 206 GLY A O 1
ATOM 1702 N N . ALA A 1 207 ? -2.494 -26.370 21.434 1.00 42.47 207 ALA A N 1
ATOM 1703 C CA . ALA A 1 207 ? -1.544 -27.267 22.088 1.00 42.47 207 ALA A CA 1
ATOM 1704 C C . ALA A 1 207 ? -1.630 -27.055 23.606 1.00 42.47 207 ALA A C 1
ATOM 1706 O O . ALA A 1 207 ? -1.228 -26.004 24.102 1.00 42.47 207 ALA A O 1
ATOM 1707 N N . ARG A 1 208 ? -2.155 -28.051 24.333 1.00 46.25 208 ARG A N 1
ATOM 1708 C CA . ARG A 1 208 ? -2.337 -28.036 25.800 1.00 46.25 208 ARG A CA 1
ATOM 1709 C C . ARG A 1 208 ? -1.061 -27.703 26.596 1.00 46.25 208 ARG A C 1
ATOM 1711 O O . ARG A 1 208 ? -1.180 -27.340 27.760 1.00 46.25 208 ARG A O 1
ATOM 1718 N N . ASP A 1 209 ? 0.106 -27.754 25.953 1.00 49.97 209 ASP A N 1
ATOM 1719 C CA . ASP A 1 209 ? 1.423 -27.598 26.576 1.00 49.97 209 ASP A CA 1
ATOM 1720 C C . ASP A 1 209 ? 2.218 -26.362 26.093 1.00 49.97 209 ASP A C 1
ATOM 1722 O O . ASP A 1 209 ? 3.352 -26.154 26.525 1.00 49.97 209 ASP A O 1
ATOM 1726 N N . ALA A 1 210 ? 1.669 -25.523 25.201 1.00 54.44 210 ALA A N 1
ATOM 1727 C CA . ALA A 1 210 ? 2.371 -24.335 24.696 1.00 54.44 210 ALA A CA 1
ATOM 1728 C C . ALA A 1 210 ? 2.019 -23.075 25.505 1.00 54.44 210 ALA A C 1
ATOM 1730 O O . ALA A 1 210 ? 0.849 -22.770 25.730 1.00 54.44 210 ALA A O 1
ATOM 1731 N N . SER A 1 211 ? 3.032 -22.299 25.907 1.00 60.09 211 SER A N 1
ATOM 1732 C CA . SER A 1 211 ? 2.805 -21.014 26.580 1.00 60.09 211 SER A CA 1
ATOM 1733 C C . SER A 1 211 ? 2.149 -19.992 25.639 1.00 60.09 211 SER A C 1
ATOM 1735 O O . SER A 1 211 ? 2.399 -19.976 24.433 1.00 60.09 211 SER A O 1
ATOM 1737 N N . GLU A 1 212 ? 1.348 -19.078 26.189 1.00 59.69 212 GLU A N 1
ATOM 1738 C CA . GLU A 1 212 ? 0.664 -18.010 25.437 1.00 59.69 212 GLU A CA 1
ATOM 1739 C C . GLU A 1 212 ? 1.640 -17.131 24.620 1.00 59.69 212 GLU A C 1
ATOM 1741 O O . GLU A 1 212 ? 1.358 -16.726 23.487 1.00 59.69 212 GLU A O 1
ATOM 1746 N N . ALA A 1 213 ? 2.846 -16.905 25.155 1.00 60.12 213 ALA A N 1
ATOM 1747 C CA . ALA A 1 213 ? 3.931 -16.213 24.459 1.00 60.12 213 ALA A CA 1
ATOM 1748 C C . ALA A 1 213 ? 4.472 -17.006 23.252 1.00 60.12 213 ALA A C 1
ATOM 1750 O O . ALA A 1 213 ? 4.806 -16.411 22.223 1.00 60.12 213 ALA A O 1
ATOM 1751 N N . SER A 1 214 ? 4.533 -18.338 23.357 1.00 67.06 214 SER A N 1
ATOM 1752 C CA . SER A 1 214 ? 4.935 -19.230 22.264 1.00 67.06 214 SER A CA 1
ATOM 1753 C C . SER A 1 214 ? 3.887 -19.257 21.144 1.00 67.06 214 SER A C 1
ATOM 1755 O O . SER A 1 214 ? 4.244 -19.091 19.979 1.00 67.06 214 SER A O 1
ATOM 1757 N N . SER A 1 215 ? 2.597 -19.333 21.489 1.00 70.06 215 SER A N 1
ATOM 1758 C CA . SER A 1 215 ? 1.485 -19.300 20.523 1.00 70.06 215 SER A CA 1
ATOM 1759 C C . SER A 1 215 ? 1.399 -17.956 19.775 1.00 70.06 215 SER A C 1
ATOM 1761 O O . SER A 1 215 ? 1.299 -17.926 18.549 1.00 70.06 215 SER A O 1
ATOM 1763 N N . THR A 1 216 ? 1.578 -16.830 20.480 1.00 70.69 216 THR A N 1
ATOM 1764 C CA . THR A 1 216 ? 1.628 -15.490 19.858 1.00 70.69 216 THR A CA 1
ATOM 1765 C C . THR A 1 216 ? 2.763 -15.360 18.841 1.00 70.69 216 THR A C 1
ATOM 1767 O O . THR A 1 216 ? 2.580 -14.806 17.756 1.00 70.69 216 THR A O 1
ATOM 1770 N N . THR A 1 217 ? 3.951 -15.846 19.205 1.00 81.06 217 THR A N 1
ATOM 1771 C CA . THR A 1 217 ? 5.133 -15.784 18.339 1.00 81.06 217 THR A CA 1
ATOM 1772 C C . THR A 1 217 ? 4.920 -16.642 17.090 1.00 81.06 217 THR A C 1
ATOM 1774 O O . THR A 1 217 ? 5.170 -16.166 15.985 1.00 81.06 217 THR A O 1
ATOM 1777 N N . ALA A 1 218 ? 4.331 -17.833 17.247 1.00 85.00 218 ALA A N 1
ATOM 1778 C CA . ALA A 1 218 ? 3.987 -18.722 16.140 1.00 85.00 218 ALA A CA 1
ATOM 1779 C C . ALA A 1 218 ? 3.019 -18.084 15.126 1.00 85.00 218 ALA A C 1
ATOM 1781 O O . ALA A 1 218 ? 3.265 -18.184 13.926 1.00 85.00 218 ALA A O 1
ATOM 1782 N N . THR A 1 219 ? 1.973 -17.370 15.576 1.00 84.38 219 THR A N 1
ATOM 1783 C CA . THR A 1 219 ? 1.041 -16.667 14.667 1.00 84.38 219 THR A CA 1
ATOM 1784 C C . THR A 1 219 ? 1.764 -15.654 13.788 1.00 84.38 219 THR A C 1
ATOM 1786 O O . THR A 1 219 ? 1.621 -15.684 12.565 1.00 84.38 219 THR A O 1
ATOM 1789 N N . PHE A 1 220 ? 2.564 -14.771 14.390 1.00 90.31 220 PHE A N 1
ATOM 1790 C CA . PHE A 1 220 ? 3.292 -13.771 13.616 1.00 90.31 220 PHE A CA 1
ATOM 1791 C C . PHE A 1 220 ? 4.327 -14.396 12.685 1.00 90.31 220 PHE A C 1
ATOM 1793 O O . PHE A 1 220 ? 4.504 -13.911 11.571 1.00 90.31 220 PHE A O 1
ATOM 1800 N N . ASP A 1 221 ? 5.031 -15.431 13.138 1.00 92.25 221 ASP A N 1
ATOM 1801 C CA . ASP A 1 221 ? 6.105 -16.037 12.359 1.00 92.25 221 ASP A CA 1
ATOM 1802 C C . ASP A 1 221 ? 5.559 -16.833 11.170 1.00 92.25 221 ASP A C 1
ATOM 1804 O O . ASP A 1 221 ? 6.116 -16.726 10.080 1.00 92.25 221 ASP A O 1
ATOM 1808 N N . ALA A 1 222 ? 4.434 -17.538 11.330 1.00 92.75 222 ALA A N 1
ATOM 1809 C CA . ALA A 1 222 ? 3.758 -18.222 10.228 1.00 92.75 222 ALA A CA 1
ATOM 1810 C C . ALA A 1 222 ? 3.228 -17.234 9.177 1.00 92.75 222 ALA A C 1
ATOM 1812 O O . ALA A 1 222 ? 3.490 -17.398 7.986 1.00 92.75 222 ALA A O 1
ATOM 1813 N N . PHE A 1 223 ? 2.550 -16.166 9.611 1.00 94.62 223 PHE A N 1
ATOM 1814 C CA . PHE A 1 223 ? 2.097 -15.101 8.712 1.00 94.62 223 PHE A CA 1
ATOM 1815 C C . PHE A 1 223 ? 3.274 -14.435 7.982 1.00 94.62 223 PHE A C 1
ATOM 1817 O O . PHE A 1 223 ? 3.252 -14.265 6.762 1.00 94.62 223 PHE A O 1
ATOM 1824 N N . ALA A 1 224 ? 4.333 -14.086 8.717 1.00 97.44 224 ALA A N 1
ATOM 1825 C CA . ALA A 1 224 ? 5.509 -13.449 8.141 1.00 97.44 224 ALA A CA 1
ATOM 1826 C C . ALA A 1 224 ? 6.257 -14.369 7.173 1.00 97.44 224 ALA A C 1
ATOM 1828 O O . ALA A 1 224 ? 6.791 -13.881 6.182 1.00 97.44 224 ALA A O 1
ATOM 1829 N N . ALA A 1 225 ? 6.296 -15.678 7.432 1.00 97.31 225 ALA A N 1
ATOM 1830 C CA . ALA A 1 225 ? 6.897 -16.648 6.525 1.00 97.31 225 ALA A CA 1
ATOM 1831 C C . ALA A 1 225 ? 6.194 -16.649 5.161 1.00 97.31 225 ALA A C 1
ATOM 1833 O O . ALA A 1 225 ? 6.872 -16.572 4.138 1.00 97.31 225 ALA A O 1
ATOM 1834 N N . ASP A 1 226 ? 4.859 -16.640 5.139 1.00 97.81 226 ASP A N 1
ATOM 1835 C CA . ASP A 1 226 ? 4.106 -16.604 3.884 1.00 97.81 226 ASP A CA 1
ATOM 1836 C C . ASP A 1 226 ? 4.277 -15.268 3.147 1.00 97.81 226 ASP A C 1
ATOM 1838 O O . ASP A 1 226 ? 4.522 -15.257 1.942 1.00 97.81 226 ASP A O 1
ATOM 1842 N N . VAL A 1 227 ? 4.249 -14.132 3.855 1.00 98.31 227 VAL A N 1
ATOM 1843 C CA . VAL A 1 227 ? 4.512 -12.820 3.232 1.00 98.31 227 VAL A CA 1
ATOM 1844 C C . VAL A 1 227 ? 5.931 -12.757 2.655 1.00 98.31 227 VAL A C 1
ATOM 1846 O O . VAL A 1 227 ? 6.131 -12.290 1.535 1.00 98.31 227 VAL A O 1
ATOM 1849 N N . ARG A 1 228 ? 6.933 -13.274 3.374 1.00 98.50 228 ARG A N 1
ATOM 1850 C CA . ARG A 1 228 ? 8.315 -13.364 2.875 1.00 98.50 228 ARG A CA 1
ATOM 1851 C C . ARG A 1 228 ? 8.432 -14.283 1.666 1.00 98.50 228 ARG A C 1
ATOM 1853 O O . ARG A 1 228 ? 9.236 -13.987 0.787 1.00 98.50 228 ARG A O 1
ATOM 1860 N N . LEU A 1 229 ? 7.632 -15.345 1.595 1.00 97.94 229 LEU A N 1
ATOM 1861 C CA . LEU A 1 229 ? 7.592 -16.243 0.445 1.00 97.94 229 LEU A CA 1
ATOM 1862 C C . LEU A 1 229 ? 7.076 -15.532 -0.814 1.00 97.94 229 LEU A C 1
ATOM 1864 O O . LEU A 1 229 ? 7.658 -15.724 -1.877 1.00 97.94 229 LEU A O 1
ATOM 1868 N N . VAL A 1 230 ? 6.071 -14.650 -0.698 1.00 97.31 230 VAL A N 1
ATOM 1869 C CA . VAL A 1 230 ? 5.629 -13.785 -1.816 1.00 97.31 230 VAL A CA 1
ATOM 1870 C C . VAL A 1 230 ? 6.811 -12.993 -2.377 1.00 97.31 230 VAL A C 1
ATOM 1872 O O . VAL A 1 230 ? 7.071 -12.995 -3.582 1.00 97.31 230 VAL A O 1
ATOM 1875 N N . TRP A 1 231 ? 7.565 -12.343 -1.489 1.00 97.81 231 TRP A N 1
ATOM 1876 C CA . TRP A 1 231 ? 8.721 -11.536 -1.865 1.00 97.81 231 TRP A CA 1
ATOM 1877 C C . TRP A 1 231 ? 9.842 -12.376 -2.468 1.00 97.81 231 TRP A C 1
ATOM 1879 O O . TRP A 1 231 ? 10.388 -12.007 -3.505 1.00 97.81 231 TRP A O 1
ATOM 1889 N N . GLN A 1 232 ? 10.166 -13.513 -1.853 1.00 98.06 232 GLN A N 1
ATOM 1890 C CA . GLN A 1 232 ? 11.220 -14.395 -2.339 1.00 98.06 232 GLN A CA 1
ATOM 1891 C C . GLN A 1 232 ? 10.883 -14.947 -3.723 1.00 98.06 232 GLN A C 1
ATOM 1893 O O . GLN A 1 232 ? 11.725 -14.895 -4.611 1.00 98.06 232 GLN A O 1
ATOM 1898 N N . ASN A 1 233 ? 9.640 -15.376 -3.948 1.00 95.94 233 ASN A N 1
ATOM 1899 C CA . ASN A 1 233 ? 9.202 -15.865 -5.253 1.00 95.94 233 ASN A CA 1
ATOM 1900 C C . ASN A 1 233 ? 9.325 -14.788 -6.341 1.00 95.94 233 ASN A C 1
ATOM 1902 O O . ASN A 1 233 ? 9.730 -15.075 -7.468 1.00 95.94 233 ASN A O 1
ATOM 1906 N N . ALA A 1 234 ? 9.012 -13.532 -6.006 1.00 95.38 234 ALA A N 1
ATOM 1907 C CA . ALA A 1 234 ? 9.194 -12.417 -6.925 1.00 95.38 234 ALA A CA 1
ATOM 1908 C C . ALA A 1 234 ? 10.676 -12.175 -7.261 1.00 95.38 234 ALA A C 1
ATOM 1910 O O . ALA A 1 234 ? 10.992 -11.905 -8.422 1.00 95.38 234 ALA A O 1
ATOM 1911 N N . LEU A 1 235 ? 11.579 -12.288 -6.282 1.00 97.31 235 LEU A N 1
ATOM 1912 C CA . LEU A 1 235 ? 13.023 -12.155 -6.499 1.00 97.31 235 LEU A CA 1
ATOM 1913 C C . LEU A 1 235 ? 13.600 -13.325 -7.298 1.00 97.31 235 LEU A C 1
ATOM 1915 O O . LEU A 1 235 ? 14.393 -13.086 -8.205 1.00 97.31 235 LEU A O 1
ATOM 1919 N N . ASP A 1 236 ? 13.176 -14.552 -7.007 1.00 96.44 236 ASP A N 1
ATOM 1920 C CA . ASP A 1 236 ? 13.613 -15.763 -7.707 1.00 96.44 236 ASP A CA 1
ATOM 1921 C C . ASP A 1 236 ? 13.278 -15.691 -9.202 1.00 96.44 236 ASP A C 1
ATOM 1923 O O . ASP A 1 236 ? 14.105 -16.025 -10.049 1.00 96.44 236 ASP A O 1
ATOM 1927 N N . PHE A 1 237 ? 12.077 -15.210 -9.538 1.00 94.31 237 PHE A N 1
ATOM 1928 C CA . PHE A 1 237 ? 11.631 -15.132 -10.927 1.00 94.31 237 PHE A CA 1
ATOM 1929 C C . PHE A 1 237 ? 12.176 -13.910 -11.681 1.00 94.31 237 PHE A C 1
ATOM 1931 O O . PHE A 1 237 ? 12.575 -14.029 -12.837 1.00 94.31 237 PHE A O 1
ATOM 1938 N N . ASN A 1 238 ? 12.193 -12.728 -11.053 1.00 93.69 238 ASN A N 1
ATOM 1939 C CA . ASN A 1 238 ? 12.528 -11.471 -11.742 1.00 93.69 238 ASN A CA 1
ATOM 1940 C C . ASN A 1 238 ? 13.991 -11.038 -11.561 1.00 93.69 238 ASN A C 1
ATOM 1942 O O . ASN A 1 238 ? 14.480 -10.177 -12.293 1.00 93.69 238 ASN A O 1
ATOM 1946 N N . GLY A 1 239 ? 14.689 -11.583 -10.565 1.00 95.81 239 GLY A N 1
ATOM 1947 C CA . GLY A 1 239 ? 16.029 -11.169 -10.168 1.00 95.81 239 GLY A CA 1
ATOM 1948 C C . GLY A 1 239 ? 16.051 -9.875 -9.348 1.00 95.81 239 GLY A C 1
ATOM 1949 O O . GLY A 1 239 ? 15.291 -8.930 -9.575 1.00 95.81 239 GLY A O 1
ATOM 1950 N N . GLU A 1 240 ? 16.990 -9.792 -8.404 1.00 94.88 240 GLU A N 1
ATOM 1951 C CA . GLU A 1 240 ? 17.096 -8.661 -7.472 1.00 94.88 240 GLU A CA 1
ATOM 1952 C C . GLU A 1 240 ? 17.424 -7.308 -8.122 1.00 94.88 240 GLU A C 1
ATOM 1954 O O . GLU A 1 240 ? 17.157 -6.261 -7.530 1.00 94.88 240 GLU A O 1
ATOM 1959 N N . GLY A 1 241 ? 18.049 -7.325 -9.303 1.00 92.75 241 GLY A N 1
ATOM 1960 C CA . GLY A 1 241 ? 18.436 -6.123 -10.048 1.00 92.75 241 GLY A CA 1
ATOM 1961 C C . GLY A 1 241 ? 17.322 -5.536 -10.919 1.00 92.75 241 GLY A C 1
ATOM 1962 O O . GLY A 1 241 ? 17.495 -4.447 -11.464 1.00 92.75 241 GLY A O 1
ATOM 1963 N N . SER A 1 242 ? 16.196 -6.239 -11.068 1.00 95.38 242 SER A N 1
ATOM 1964 C CA . SER A 1 242 ? 15.034 -5.743 -11.812 1.00 95.38 242 SER A CA 1
ATOM 1965 C C . SER A 1 242 ? 14.313 -4.626 -11.050 1.00 95.38 242 SER A C 1
ATOM 1967 O O . SER A 1 242 ? 14.479 -4.473 -9.837 1.00 95.38 242 SER A O 1
ATOM 1969 N N . PHE A 1 243 ? 13.458 -3.850 -11.726 1.00 94.25 243 PHE A N 1
ATOM 1970 C CA . PHE A 1 243 ? 12.613 -2.879 -11.018 1.00 94.25 243 PHE A CA 1
ATOM 1971 C C . PHE A 1 243 ? 11.652 -3.552 -10.032 1.00 94.25 243 PHE A C 1
ATOM 1973 O O . PHE A 1 243 ? 11.402 -2.997 -8.962 1.00 94.25 243 PHE A O 1
ATOM 1980 N N . VAL A 1 244 ? 11.174 -4.762 -10.353 1.00 95.19 244 VAL A N 1
ATOM 1981 C CA . VAL A 1 244 ? 10.385 -5.591 -9.434 1.00 95.19 244 VAL A CA 1
ATOM 1982 C C . VAL A 1 244 ? 11.213 -5.901 -8.191 1.00 95.19 244 VAL A C 1
ATOM 1984 O O . VAL A 1 244 ? 10.742 -5.679 -7.080 1.00 95.19 244 VAL A O 1
ATOM 1987 N N . GLY A 1 245 ? 12.475 -6.308 -8.358 1.00 96.62 245 GLY A N 1
ATOM 1988 C CA . GLY A 1 245 ? 13.392 -6.560 -7.247 1.00 96.62 245 GLY A CA 1
ATOM 1989 C C . GLY A 1 245 ? 13.637 -5.333 -6.366 1.00 96.62 245 GLY A C 1
ATOM 1990 O O . GLY A 1 245 ? 13.663 -5.446 -5.140 1.00 96.62 245 GLY A O 1
ATOM 1991 N N . VAL A 1 246 ? 13.735 -4.139 -6.958 1.00 95.44 246 VAL A N 1
ATOM 1992 C CA . VAL A 1 246 ? 13.824 -2.886 -6.192 1.00 95.44 246 VAL A CA 1
ATOM 1993 C C . VAL A 1 246 ? 12.556 -2.635 -5.374 1.00 95.44 246 VAL A C 1
ATOM 1995 O O . VAL A 1 246 ? 12.655 -2.323 -4.188 1.00 95.44 246 VAL A O 1
ATOM 1998 N N . ILE A 1 247 ? 11.374 -2.794 -5.974 1.00 95.94 247 ILE A N 1
ATOM 1999 C CA . ILE A 1 247 ? 10.088 -2.596 -5.288 1.00 95.94 247 ILE A CA 1
ATOM 2000 C C . ILE A 1 247 ? 9.920 -3.602 -4.151 1.00 95.94 247 ILE A C 1
ATOM 2002 O O . ILE A 1 247 ? 9.571 -3.208 -3.039 1.00 95.94 247 ILE A O 1
ATOM 2006 N N . VAL A 1 248 ? 10.251 -4.873 -4.392 1.00 97.69 248 VAL A N 1
ATOM 2007 C CA . VAL A 1 248 ? 10.233 -5.922 -3.367 1.00 97.69 248 VAL A CA 1
ATOM 2008 C C . VAL A 1 248 ? 11.117 -5.540 -2.183 1.00 97.69 248 VAL A C 1
ATOM 2010 O O . VAL A 1 248 ? 10.667 -5.651 -1.048 1.00 97.69 248 VAL A O 1
ATOM 2013 N N . LYS A 1 249 ? 12.326 -5.011 -2.407 1.00 96.88 249 LYS A N 1
ATOM 2014 C CA . LYS A 1 249 ? 13.212 -4.579 -1.311 1.00 96.88 249 LYS A CA 1
ATOM 2015 C C . LYS A 1 249 ? 12.603 -3.450 -0.470 1.00 96.88 249 LYS A C 1
ATOM 2017 O O . LYS A 1 249 ? 12.726 -3.476 0.753 1.00 96.88 249 LYS A O 1
ATOM 2022 N N . ILE A 1 250 ? 11.922 -2.486 -1.092 1.00 96.06 250 ILE A N 1
ATOM 2023 C CA . ILE A 1 250 ? 11.226 -1.404 -0.370 1.00 96.06 250 ILE A CA 1
ATOM 2024 C C . ILE A 1 250 ? 10.066 -1.976 0.460 1.00 96.06 250 ILE A C 1
ATOM 2026 O O . ILE A 1 250 ? 9.944 -1.669 1.649 1.00 96.06 250 ILE A O 1
ATOM 2030 N N . LEU A 1 251 ? 9.247 -2.843 -0.145 1.00 96.88 251 LEU A N 1
ATOM 2031 C CA . LEU A 1 251 ? 8.107 -3.489 0.510 1.00 96.88 251 LEU A CA 1
ATOM 2032 C C . LEU A 1 251 ? 8.544 -4.394 1.668 1.00 96.88 251 LEU A C 1
ATOM 2034 O O . LEU A 1 251 ? 7.975 -4.294 2.750 1.00 96.88 251 LEU A O 1
ATOM 2038 N N . GLN A 1 252 ? 9.587 -5.208 1.478 1.00 97.00 252 GLN A N 1
ATOM 2039 C CA . GLN A 1 252 ? 10.194 -6.045 2.518 1.00 97.00 252 GLN A CA 1
ATOM 2040 C C . GLN A 1 252 ? 10.621 -5.200 3.717 1.00 97.00 252 GLN A C 1
ATOM 2042 O O . GLN A 1 252 ? 10.249 -5.490 4.850 1.00 97.00 252 GLN A O 1
ATOM 2047 N N . GLN A 1 253 ? 11.361 -4.116 3.476 1.00 95.94 253 GLN A N 1
ATOM 2048 C CA . GLN A 1 253 ? 11.824 -3.247 4.553 1.00 95.94 253 GLN A CA 1
ATOM 2049 C C . GLN A 1 253 ? 10.669 -2.570 5.304 1.00 95.94 253 GLN A C 1
ATOM 2051 O O . GLN A 1 253 ? 10.720 -2.486 6.530 1.00 95.94 253 GLN A O 1
ATOM 2056 N N . SER A 1 254 ? 9.641 -2.089 4.593 1.00 94.31 254 SER A N 1
ATOM 2057 C CA . SER A 1 254 ? 8.446 -1.503 5.219 1.00 94.31 254 SER A CA 1
ATOM 2058 C C . SER A 1 254 ? 7.681 -2.552 6.039 1.00 94.31 254 SER A C 1
ATOM 2060 O O . SER A 1 254 ? 7.359 -2.319 7.205 1.00 94.31 254 SER A O 1
ATOM 2062 N N . PHE A 1 255 ? 7.484 -3.750 5.480 1.00 96.25 255 PHE A N 1
ATOM 2063 C CA . PHE A 1 255 ? 6.812 -4.865 6.143 1.00 96.25 255 PHE A CA 1
ATOM 2064 C C . PHE A 1 255 ? 7.502 -5.276 7.445 1.00 96.25 255 PHE A C 1
ATOM 2066 O O . PHE A 1 255 ? 6.837 -5.359 8.472 1.00 96.25 255 PHE A O 1
ATOM 2073 N N . GLU A 1 256 ? 8.821 -5.491 7.436 1.00 96.19 256 GLU A N 1
ATOM 2074 C CA . GLU A 1 256 ? 9.547 -5.938 8.633 1.00 96.19 256 GLU A CA 1
ATOM 2075 C C . GLU A 1 256 ? 9.480 -4.909 9.767 1.00 96.19 256 GLU A C 1
ATOM 2077 O O . GLU A 1 256 ? 9.315 -5.273 10.934 1.00 96.19 256 GLU A O 1
ATOM 2082 N N . ARG A 1 257 ? 9.554 -3.612 9.440 1.00 93.69 257 ARG A N 1
ATOM 2083 C CA . ARG A 1 257 ? 9.423 -2.547 10.443 1.00 93.69 257 ARG A CA 1
ATOM 2084 C C . ARG A 1 257 ? 8.016 -2.497 11.034 1.00 93.69 257 ARG A C 1
ATOM 2086 O O . ARG A 1 257 ? 7.873 -2.472 12.255 1.00 93.69 257 ARG A O 1
ATOM 2093 N N . ARG A 1 258 ? 6.981 -2.586 10.194 1.00 90.88 258 ARG A N 1
ATOM 2094 C CA . ARG A 1 258 ? 5.588 -2.632 10.662 1.00 90.88 258 ARG A CA 1
ATOM 2095 C C . ARG A 1 258 ? 5.269 -3.891 11.462 1.00 90.88 258 ARG A C 1
ATOM 2097 O O . ARG A 1 258 ? 4.606 -3.811 12.490 1.00 90.88 258 ARG A O 1
ATOM 2104 N N . LEU A 1 259 ? 5.759 -5.050 11.032 1.00 92.50 259 LEU A N 1
ATOM 2105 C CA . LEU A 1 259 ? 5.596 -6.307 11.758 1.00 92.50 259 LEU A CA 1
ATOM 2106 C C . LEU A 1 259 ? 6.223 -6.214 13.154 1.00 92.50 259 LEU A C 1
ATOM 2108 O O . LEU A 1 259 ? 5.623 -6.668 14.128 1.00 92.50 259 LEU A O 1
ATOM 2112 N N . LYS A 1 260 ? 7.408 -5.604 13.261 1.00 91.88 260 LYS A N 1
ATOM 2113 C CA . LYS A 1 260 ? 8.063 -5.349 14.545 1.00 91.88 260 LYS A CA 1
ATOM 2114 C C . LYS A 1 260 ? 7.201 -4.464 15.450 1.00 91.88 260 LYS A C 1
ATOM 2116 O O . LYS A 1 260 ? 6.942 -4.851 16.588 1.00 91.88 260 LYS A O 1
ATOM 2121 N N . ASP A 1 261 ? 6.715 -3.335 14.943 1.00 87.75 261 ASP A N 1
ATOM 2122 C CA . ASP A 1 261 ? 5.868 -2.417 15.715 1.00 87.75 261 ASP A CA 1
ATOM 2123 C C . ASP A 1 261 ? 4.587 -3.105 16.210 1.00 87.75 261 ASP A C 1
ATOM 2125 O O . ASP A 1 261 ? 4.225 -3.004 17.385 1.00 87.75 261 ASP A O 1
ATOM 2129 N N . LEU A 1 262 ? 3.955 -3.911 15.353 1.00 82.00 262 LEU A N 1
ATOM 2130 C CA . LEU A 1 262 ? 2.778 -4.696 15.716 1.00 82.00 262 LEU A CA 1
ATOM 2131 C C . LEU A 1 262 ? 3.086 -5.818 16.710 1.00 82.00 262 LEU A C 1
ATOM 2133 O O . LEU A 1 262 ? 2.214 -6.162 17.503 1.00 82.00 262 LEU A O 1
ATOM 2137 N N . LYS A 1 263 ? 4.291 -6.396 16.730 1.00 86.19 263 LYS A N 1
ATOM 2138 C CA . LYS A 1 263 ? 4.695 -7.354 17.777 1.00 86.19 263 LYS A CA 1
ATOM 2139 C C . LYS A 1 263 ? 4.824 -6.670 19.146 1.00 86.19 263 LYS A C 1
ATOM 2141 O O . LYS A 1 263 ? 4.515 -7.300 20.163 1.00 86.19 263 LYS A O 1
ATOM 2146 N N . GLU A 1 264 ? 5.234 -5.403 19.168 1.00 83.94 264 GLU A N 1
ATOM 2147 C CA . GLU A 1 264 ? 5.477 -4.596 20.374 1.00 83.94 264 GLU A CA 1
ATOM 2148 C C . GLU A 1 264 ? 4.228 -3.854 20.897 1.00 83.94 264 GLU A C 1
ATOM 2150 O O . GLU A 1 264 ? 4.198 -3.458 22.061 1.00 83.94 264 GLU A O 1
ATOM 2155 N N . ALA A 1 265 ? 3.184 -3.680 20.079 1.00 75.62 265 ALA A N 1
ATOM 2156 C CA . ALA A 1 265 ? 1.966 -2.956 20.461 1.00 75.62 265 ALA A CA 1
ATOM 2157 C C . ALA A 1 265 ? 1.188 -3.608 21.643 1.00 75.62 265 ALA A C 1
ATOM 2159 O O . ALA A 1 265 ? 1.262 -4.834 21.825 1.00 75.62 265 ALA A O 1
ATOM 2160 N N . PRO A 1 266 ? 0.378 -2.844 22.414 1.00 69.12 266 PRO A N 1
ATOM 2161 C CA . PRO A 1 266 ? -0.290 -3.306 23.646 1.00 69.12 266 PRO A CA 1
ATOM 2162 C C . PRO A 1 266 ? -1.212 -4.514 23.444 1.00 69.12 266 PRO A C 1
ATOM 2164 O O . PRO A 1 266 ? -2.129 -4.454 22.633 1.00 69.12 266 PRO A O 1
ATOM 2167 N N . ARG A 1 267 ? -0.986 -5.630 24.145 1.00 66.44 267 ARG A N 1
ATOM 2168 C CA . ARG A 1 267 ? -1.748 -6.886 23.963 1.00 66.44 267 ARG A CA 1
ATOM 2169 C C . ARG A 1 267 ? -2.901 -7.012 24.969 1.00 66.44 267 ARG A C 1
ATOM 2171 O O . ARG A 1 267 ? -2.811 -6.410 26.040 1.00 66.44 267 ARG A O 1
ATOM 2178 N N . PRO A 1 268 ? -3.953 -7.800 24.666 1.00 58.44 268 PRO A N 1
ATOM 2179 C CA . PRO A 1 268 ? -4.969 -8.136 25.660 1.00 58.44 268 PRO A CA 1
ATOM 2180 C C . PRO A 1 268 ? -4.316 -8.792 26.882 1.00 58.44 268 PRO A C 1
ATOM 2182 O O . PRO A 1 268 ? -3.456 -9.658 26.734 1.00 58.44 268 PRO A O 1
ATOM 2185 N N . VAL A 1 269 ? -4.695 -8.372 28.090 1.00 52.47 269 VAL A N 1
ATOM 2186 C CA . VAL A 1 269 ? -4.209 -8.996 29.328 1.00 52.47 269 VAL A CA 1
ATOM 2187 C C . VAL A 1 269 ? -5.043 -10.254 29.578 1.00 52.47 269 VAL A C 1
ATOM 2189 O O . VAL A 1 269 ? -6.261 -10.151 29.718 1.00 52.47 269 VAL A O 1
ATOM 2192 N N . ALA A 1 270 ? -4.398 -11.424 29.666 1.00 47.22 270 ALA A N 1
ATOM 2193 C CA . ALA A 1 270 ? -5.044 -12.737 29.822 1.00 47.22 270 ALA A CA 1
ATOM 2194 C C . ALA A 1 270 ? -6.070 -12.811 30.976 1.00 47.22 270 ALA A C 1
ATOM 2196 O O . ALA A 1 270 ? -7.045 -13.552 30.898 1.00 47.22 270 ALA A O 1
ATOM 2197 N N . HIS A 1 271 ? -5.904 -11.998 32.026 1.00 39.47 271 HIS A N 1
ATOM 2198 C CA . HIS A 1 271 ? -6.825 -11.936 33.166 1.00 39.47 271 HIS A CA 1
ATOM 2199 C C . HIS A 1 271 ? -8.062 -11.046 32.971 1.00 39.47 271 HIS A C 1
ATOM 2201 O O . HIS A 1 271 ? -9.022 -11.198 33.721 1.00 39.47 271 HIS A O 1
ATOM 2207 N N . VAL A 1 272 ? -8.079 -10.148 31.982 1.00 38.16 272 VAL A N 1
ATOM 2208 C CA . VAL A 1 272 ? -9.201 -9.209 31.768 1.00 38.16 272 VAL A CA 1
ATOM 2209 C C . VAL A 1 272 ? -10.329 -9.847 30.942 1.00 38.16 272 VAL A C 1
ATOM 2211 O O . VAL A 1 272 ? -11.466 -9.399 31.011 1.00 38.16 272 VAL A O 1
ATOM 2214 N N . TYR A 1 273 ? -10.052 -10.960 30.255 1.00 38.03 273 TYR A N 1
ATOM 2215 C CA . TYR A 1 273 ? -11.045 -11.749 29.507 1.00 38.03 273 TYR A CA 1
ATOM 2216 C C . TYR A 1 273 ? -11.235 -13.174 30.062 1.00 38.03 273 TYR A C 1
ATOM 2218 O O . TYR A 1 273 ? -11.907 -14.004 29.453 1.00 38.03 273 TYR A O 1
ATOM 2226 N N . ALA A 1 274 ? -10.667 -13.471 31.238 1.00 31.61 274 ALA A N 1
ATOM 2227 C CA . ALA A 1 274 ? -10.779 -14.780 31.891 1.00 31.61 274 ALA A CA 1
ATOM 2228 C C . ALA A 1 274 ? -12.187 -15.076 32.452 1.00 31.61 274 ALA A C 1
ATOM 2230 O O . ALA A 1 274 ? -12.477 -16.216 32.824 1.00 31.61 274 ALA A O 1
ATOM 2231 N N . HIS A 1 275 ? -13.098 -14.098 32.457 1.00 32.34 275 HIS A N 1
ATOM 2232 C CA . HIS A 1 275 ? -14.525 -14.353 32.622 1.00 32.34 275 HIS A CA 1
ATOM 2233 C C . HIS A 1 275 ? -15.195 -14.491 31.249 1.00 32.34 275 HIS A C 1
ATOM 2235 O O . HIS A 1 275 ? -15.696 -13.540 30.676 1.00 32.34 275 HIS A O 1
ATOM 2241 N N . ARG A 1 276 ? -15.171 -15.737 30.760 1.00 33.53 276 ARG A N 1
ATOM 2242 C CA . ARG A 1 276 ? -16.090 -16.353 29.789 1.00 33.53 276 ARG A CA 1
ATOM 2243 C C . ARG A 1 276 ? -16.412 -15.574 28.499 1.00 33.53 276 ARG A C 1
ATOM 2245 O O . ARG A 1 276 ? -17.321 -14.764 28.460 1.00 33.53 276 ARG A O 1
ATOM 2252 N N . LEU A 1 277 ? -15.918 -16.094 27.378 1.00 43.38 277 LEU A N 1
ATOM 2253 C CA . LEU A 1 277 ? -16.820 -16.395 26.259 1.00 43.38 277 LEU A CA 1
ATOM 2254 C C . LEU A 1 277 ? -16.810 -17.912 26.025 1.00 43.38 277 LEU A C 1
ATOM 2256 O O . LEU A 1 277 ? -15.899 -18.425 25.379 1.00 43.38 277 LEU A O 1
ATOM 2260 N N . PRO A 1 278 ? -17.770 -18.668 26.596 1.00 49.03 278 PRO A N 1
ATOM 2261 C CA . PRO A 1 278 ? -18.263 -19.823 25.859 1.00 49.03 278 PRO A CA 1
ATOM 2262 C C . PRO A 1 278 ? -19.755 -20.057 26.114 1.00 49.03 278 PRO A C 1
ATOM 2264 O O . PRO A 1 278 ? -20.151 -20.874 26.942 1.00 49.03 278 PRO A O 1
ATOM 2267 N N . VAL A 1 279 ? -20.593 -19.378 25.343 1.00 35.94 279 VAL A N 1
ATOM 2268 C CA . VAL A 1 279 ? -21.913 -19.865 24.945 1.00 35.94 279 VAL A CA 1
ATOM 2269 C C . VAL A 1 279 ? -22.094 -19.344 23.525 1.00 35.94 279 VAL A C 1
ATOM 2271 O O . VAL A 1 279 ? -21.771 -18.187 23.287 1.00 35.94 279 VAL A O 1
ATOM 2274 N N . SER A 1 280 ? -22.523 -20.179 22.570 1.00 47.00 280 SER A N 1
ATOM 2275 C CA . SER A 1 280 ? -22.686 -19.772 21.163 1.00 47.00 280 SER A CA 1
ATOM 2276 C C . SER A 1 280 ? -23.268 -18.359 21.080 1.00 47.00 280 SER A C 1
ATOM 2278 O O . SER A 1 280 ? -24.331 -18.140 21.666 1.00 47.00 280 SER A O 1
ATOM 2280 N N . SER A 1 281 ? -22.598 -17.445 20.381 1.00 59.25 281 SER A N 1
ATOM 2281 C CA . SER A 1 281 ? -22.973 -16.034 20.184 1.00 59.25 281 SER A CA 1
ATOM 2282 C C . SER A 1 281 ? -24.482 -15.764 20.143 1.00 59.25 281 SER A C 1
ATOM 2284 O O . SER A 1 281 ? -25.021 -14.879 20.805 1.00 59.25 281 SER A O 1
ATOM 2286 N N . ARG A 1 282 ? -25.212 -16.637 19.442 1.00 58.66 282 ARG A N 1
ATOM 2287 C CA . ARG A 1 282 ? -26.676 -16.622 19.311 1.00 58.66 282 ARG A CA 1
ATOM 2288 C C . ARG A 1 282 ? -27.450 -16.728 20.629 1.00 58.66 282 ARG A C 1
ATOM 2290 O O . ARG A 1 282 ? -28.452 -16.042 20.793 1.00 58.66 282 ARG A O 1
ATOM 2297 N N . LYS A 1 283 ? -27.029 -17.585 21.562 1.00 69.38 283 LYS A N 1
ATOM 2298 C CA . LYS A 1 283 ? -27.702 -17.763 22.859 1.00 69.38 283 LYS A CA 1
ATOM 2299 C C . LYS A 1 283 ? -27.485 -16.546 23.757 1.00 69.38 283 LYS A C 1
ATOM 2301 O O . LYS A 1 283 ? -28.432 -16.114 24.399 1.00 69.38 283 LYS A O 1
ATOM 2306 N N . ARG A 1 284 ? -26.291 -15.948 23.747 1.00 68.56 284 ARG A N 1
ATOM 2307 C CA . ARG A 1 284 ? -26.012 -14.762 24.566 1.00 68.56 284 ARG A CA 1
ATOM 2308 C C . ARG A 1 284 ? -26.671 -13.500 24.018 1.00 68.56 284 ARG A C 1
ATOM 2310 O O . ARG A 1 284 ? -27.243 -12.732 24.780 1.00 68.56 284 ARG A O 1
ATOM 2317 N N . ARG A 1 285 ? -26.714 -13.355 22.689 1.00 71.31 285 ARG A N 1
ATOM 2318 C CA . ARG A 1 285 ? -27.500 -12.308 22.018 1.00 71.31 285 ARG A CA 1
ATOM 2319 C C . ARG A 1 285 ? -28.996 -12.432 22.319 1.00 71.31 285 ARG A C 1
ATOM 2321 O O . ARG A 1 285 ? -29.660 -11.424 22.534 1.00 71.31 285 ARG A O 1
ATOM 2328 N N . ARG A 1 286 ? -29.510 -13.664 22.405 1.00 75.88 286 ARG A N 1
ATOM 2329 C CA . ARG A 1 286 ? -30.888 -13.928 22.835 1.00 75.88 286 ARG A CA 1
ATOM 2330 C C . ARG A 1 286 ? -31.122 -13.558 24.300 1.00 75.88 286 ARG A C 1
ATOM 2332 O O . ARG A 1 286 ? -32.121 -12.927 24.594 1.00 75.88 286 ARG A O 1
ATOM 2339 N N . GLU A 1 287 ? -30.195 -13.881 25.196 1.00 78.50 287 GLU A N 1
ATOM 2340 C CA . GLU A 1 287 ? -30.296 -13.495 26.611 1.00 78.50 287 GLU A CA 1
ATOM 2341 C C . GLU A 1 287 ? -30.234 -11.969 26.803 1.00 78.50 287 GLU A C 1
ATOM 2343 O O . GLU A 1 287 ? -30.978 -11.433 27.620 1.00 78.50 287 GLU A O 1
ATOM 2348 N N . LEU A 1 288 ? -29.419 -11.261 26.012 1.00 74.88 288 LEU A N 1
ATOM 2349 C CA . LEU A 1 288 ? -29.412 -9.795 25.950 1.00 74.88 288 LEU A CA 1
ATOM 2350 C C . LEU A 1 288 ? -30.758 -9.244 25.478 1.00 74.88 288 LEU A C 1
ATOM 2352 O O . LEU A 1 288 ? -31.305 -8.359 26.127 1.00 74.88 288 LEU A O 1
ATOM 2356 N N . TYR A 1 289 ? -31.317 -9.802 24.404 1.00 75.69 289 TYR A N 1
ATOM 2357 C CA . TYR A 1 289 ? -32.643 -9.426 23.917 1.00 75.69 289 TYR A CA 1
ATOM 2358 C C . TYR A 1 289 ? -33.732 -9.651 24.976 1.00 75.69 289 TYR A C 1
ATOM 2360 O O . TYR A 1 289 ? -34.479 -8.726 25.294 1.00 75.69 289 TYR A O 1
ATOM 2368 N N . ASP A 1 290 ? -33.780 -10.841 25.577 1.00 76.94 290 ASP A N 1
ATOM 2369 C CA . ASP A 1 290 ? -34.784 -11.207 26.578 1.00 76.94 290 ASP A CA 1
ATOM 2370 C C . ASP A 1 290 ? -34.676 -10.314 27.833 1.00 76.94 290 ASP A C 1
ATOM 2372 O O . ASP A 1 290 ? -35.692 -9.847 28.352 1.00 76.94 290 ASP A O 1
ATOM 2376 N N . ALA A 1 291 ? -33.454 -10.004 28.288 1.00 75.75 291 ALA A N 1
ATOM 2377 C CA . ALA A 1 291 ? -33.213 -9.095 29.411 1.00 75.75 291 ALA A CA 1
ATOM 2378 C C . ALA A 1 291 ? -33.622 -7.648 29.091 1.00 75.75 291 ALA A C 1
ATOM 2380 O O . ALA A 1 291 ? -34.296 -7.005 29.899 1.00 75.75 291 ALA A O 1
ATOM 2381 N N . SER A 1 292 ? -33.268 -7.142 27.904 1.00 68.62 292 SER A N 1
ATOM 2382 C CA . SER A 1 292 ? -33.662 -5.802 27.459 1.00 68.62 292 SER A CA 1
ATOM 2383 C C . SER A 1 292 ? -35.184 -5.654 27.377 1.00 68.62 292 SER A C 1
ATOM 2385 O O . SER A 1 292 ? -35.712 -4.634 27.819 1.00 68.62 292 SER A O 1
ATOM 2387 N N . VAL A 1 293 ? -35.901 -6.667 26.877 1.00 70.25 293 VAL A N 1
ATOM 2388 C CA . VAL A 1 293 ? -37.373 -6.664 26.792 1.00 70.25 293 VAL A CA 1
ATOM 2389 C C . VAL A 1 293 ? -38.017 -6.751 28.178 1.00 70.25 293 VAL A C 1
ATOM 2391 O O . VAL A 1 293 ? -38.932 -5.981 28.472 1.00 70.25 293 VAL A O 1
ATOM 2394 N N . ALA A 1 294 ? -37.525 -7.633 29.053 1.00 71.50 294 ALA A N 1
ATOM 2395 C CA . ALA A 1 294 ? -38.063 -7.798 30.404 1.00 71.50 294 ALA A CA 1
ATOM 2396 C C . ALA A 1 294 ? -37.948 -6.516 31.248 1.00 71.50 294 ALA A C 1
ATOM 2398 O O . ALA A 1 294 ? -38.878 -6.173 31.976 1.00 71.50 294 ALA A O 1
ATOM 2399 N N . ILE A 1 295 ? -36.836 -5.783 31.120 1.00 62.41 295 ILE A N 1
ATOM 2400 C CA . ILE A 1 295 ? -36.607 -4.525 31.847 1.00 62.41 295 ILE A CA 1
ATOM 2401 C C . ILE A 1 295 ? -37.380 -3.363 31.200 1.00 62.41 295 ILE A C 1
ATOM 2403 O O . ILE A 1 295 ? -37.929 -2.520 31.909 1.00 62.41 295 ILE A O 1
ATOM 2407 N N . SER A 1 296 ? -37.503 -3.343 29.867 1.00 58.25 296 SER A N 1
ATOM 2408 C CA . SER A 1 296 ? -38.258 -2.305 29.139 1.00 58.25 296 SER A CA 1
ATOM 2409 C C . SER A 1 296 ? -39.775 -2.393 29.341 1.00 58.25 296 SER A C 1
ATOM 2411 O O . SER A 1 296 ? -40.474 -1.404 29.138 1.00 58.25 296 SER A O 1
ATOM 2413 N N . GLY A 1 297 ? -40.293 -3.539 29.802 1.00 57.00 297 GLY A N 1
ATOM 2414 C CA . GLY A 1 297 ? -41.680 -3.678 30.264 1.00 57.00 297 GLY A CA 1
ATOM 2415 C C . GLY A 1 297 ? -42.016 -2.841 31.510 1.00 57.00 297 GLY A C 1
ATOM 2416 O O . GLY A 1 297 ? -43.190 -2.695 31.845 1.00 57.00 297 GLY A O 1
ATOM 2417 N N . ASN A 1 298 ? -41.011 -2.265 32.179 1.00 58.44 298 ASN A N 1
ATOM 2418 C CA . ASN A 1 298 ? -41.167 -1.321 33.280 1.00 58.44 298 ASN A CA 1
ATOM 2419 C C . ASN A 1 298 ? -40.789 0.100 32.812 1.00 58.44 298 ASN A C 1
ATOM 2421 O O . ASN A 1 298 ? -39.611 0.421 32.632 1.00 58.44 298 ASN A O 1
ATOM 2425 N N . LEU A 1 299 ? -41.796 0.965 32.615 1.00 52.41 299 LEU A N 1
ATOM 2426 C CA . LEU A 1 299 ? -41.623 2.305 32.027 1.00 52.41 299 LEU A CA 1
ATOM 2427 C C . LEU A 1 299 ? -40.562 3.163 32.741 1.00 52.41 299 LEU A C 1
ATOM 2429 O O . LEU A 1 299 ? -39.891 3.950 32.078 1.00 52.41 299 LEU A O 1
ATOM 2433 N N . ALA A 1 300 ? -40.373 2.992 34.055 1.00 49.84 300 ALA A N 1
ATOM 2434 C CA . ALA A 1 300 ? -39.425 3.775 34.852 1.00 49.84 300 ALA A CA 1
ATOM 2435 C C . ALA A 1 300 ? -37.943 3.459 34.555 1.00 49.84 300 ALA A C 1
ATOM 2437 O O . ALA A 1 300 ? -37.077 4.282 34.838 1.00 49.84 300 ALA A O 1
ATOM 2438 N N . VAL A 1 301 ? -37.652 2.288 33.977 1.00 53.03 301 VAL A N 1
ATOM 2439 C CA . VAL A 1 301 ? -36.286 1.739 33.838 1.00 53.03 301 VAL A CA 1
ATOM 2440 C C . VAL A 1 301 ? -35.849 1.634 32.371 1.00 53.03 301 VAL A C 1
ATOM 2442 O O . VAL A 1 301 ? -34.660 1.529 32.066 1.00 53.03 301 VAL A O 1
ATOM 2445 N N . SER A 1 302 ? -36.808 1.737 31.447 1.00 60.06 302 SER A N 1
ATOM 2446 C CA . SER A 1 302 ? -36.598 1.670 29.994 1.00 60.06 302 SER A CA 1
ATOM 2447 C C . SER A 1 302 ? -35.535 2.655 29.473 1.00 60.06 302 SER A C 1
ATOM 2449 O O . SER A 1 302 ? -34.692 2.265 28.665 1.00 60.06 302 SER A O 1
ATOM 2451 N N . SER A 1 303 ? -35.487 3.891 29.996 1.00 64.50 303 SER A N 1
ATOM 2452 C CA . SER A 1 303 ? -34.464 4.890 29.624 1.00 64.50 303 SER A CA 1
ATOM 2453 C C . SER A 1 303 ? -33.049 4.430 29.979 1.00 64.50 303 SER A C 1
ATOM 2455 O O . SER A 1 303 ? -32.129 4.600 29.185 1.00 64.50 303 SER A O 1
ATOM 2457 N N . GLY A 1 304 ? -32.874 3.781 31.136 1.00 68.44 304 GLY A N 1
ATOM 2458 C CA . GLY A 1 304 ? -31.561 3.336 31.608 1.00 68.44 304 GLY A CA 1
ATOM 2459 C C . GLY A 1 304 ? -30.959 2.228 30.742 1.00 68.44 304 GLY A C 1
ATOM 2460 O O . GLY A 1 304 ? -29.759 2.231 30.475 1.00 68.44 304 GLY A O 1
ATOM 2461 N N . VAL A 1 305 ? -31.789 1.305 30.242 1.00 69.31 305 VAL A N 1
ATOM 2462 C CA . VAL A 1 305 ? -31.339 0.249 29.316 1.00 69.31 305 VAL A CA 1
ATOM 2463 C C . VAL A 1 305 ? -30.914 0.854 27.981 1.00 69.31 305 VAL A C 1
ATOM 2465 O O . VAL A 1 305 ? -29.844 0.524 27.469 1.00 69.31 305 VAL A O 1
ATOM 2468 N N . VAL A 1 306 ? -31.715 1.775 27.443 1.00 72.88 306 VAL A N 1
ATOM 2469 C CA . VAL A 1 306 ? -31.407 2.475 26.190 1.00 72.88 306 VAL A CA 1
ATOM 2470 C C . VAL A 1 306 ? -30.120 3.292 26.319 1.00 72.88 306 VAL A C 1
ATOM 2472 O O . VAL A 1 306 ? -29.276 3.214 25.433 1.00 72.88 306 VAL A O 1
ATOM 2475 N N . GLU A 1 307 ? -29.918 4.016 27.422 1.00 75.25 307 GLU A N 1
ATOM 2476 C CA . GLU A 1 307 ? -28.701 4.804 27.675 1.00 75.25 307 GLU A CA 1
ATOM 2477 C C . GLU A 1 307 ? -27.441 3.935 27.768 1.00 75.25 307 GLU A C 1
ATOM 2479 O O . GLU A 1 307 ? -26.393 4.289 27.222 1.00 75.25 307 GLU A O 1
ATOM 2484 N N . VAL A 1 308 ? -27.527 2.777 28.432 1.00 73.06 308 VAL A N 1
ATOM 2485 C CA . VAL A 1 308 ? -26.409 1.827 28.517 1.00 73.06 308 VAL A CA 1
ATOM 2486 C C . VAL A 1 308 ? -26.054 1.279 27.136 1.00 73.06 308 VAL A C 1
ATOM 2488 O O . VAL A 1 308 ? -24.874 1.248 26.778 1.00 73.06 308 VAL A O 1
ATOM 2491 N N . ILE A 1 309 ? -27.057 0.889 26.345 1.00 67.50 309 ILE A N 1
ATOM 2492 C CA . ILE A 1 309 ? -26.845 0.369 24.990 1.00 67.50 309 ILE A CA 1
ATOM 2493 C C . ILE A 1 309 ? -26.309 1.465 24.067 1.00 67.50 309 ILE A C 1
ATOM 2495 O O . ILE A 1 309 ? -25.342 1.221 23.353 1.00 67.50 309 ILE A O 1
ATOM 2499 N N . GLU A 1 310 ? -26.837 2.686 24.139 1.00 76.94 310 GLU A N 1
ATOM 2500 C CA . GLU A 1 310 ? -26.372 3.833 23.352 1.00 76.94 310 GLU A CA 1
ATOM 2501 C C . GLU A 1 310 ? -24.926 4.216 23.697 1.00 76.94 310 GLU A C 1
ATOM 2503 O O . GLU A 1 310 ? -24.1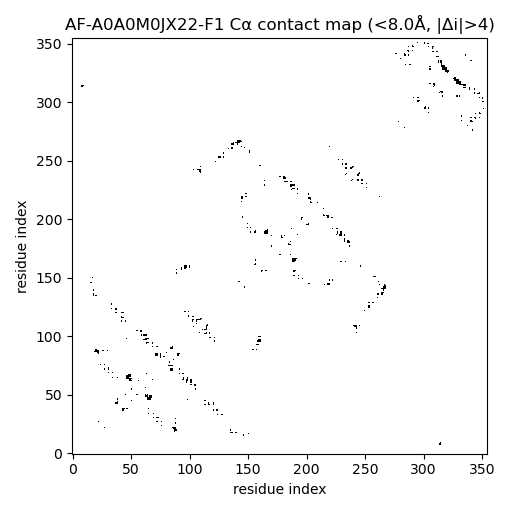51 4.560 22.810 1.00 76.94 310 GLU A O 1
ATOM 2508 N N . ARG A 1 311 ? -24.516 4.104 24.967 1.00 74.38 311 ARG A N 1
ATOM 2509 C CA . ARG A 1 311 ? -23.137 4.382 25.397 1.00 74.38 311 ARG A CA 1
ATOM 2510 C C . ARG A 1 311 ? -22.130 3.365 24.860 1.00 74.38 311 ARG A C 1
ATOM 2512 O O . ARG A 1 311 ? -21.017 3.741 24.502 1.00 74.38 311 ARG A O 1
ATOM 2519 N N . VAL A 1 312 ? -22.489 2.081 24.873 1.00 54.75 312 VAL A N 1
ATOM 2520 C CA . VAL A 1 312 ? -21.587 0.975 24.503 1.00 54.75 312 VAL A CA 1
ATOM 2521 C C . VAL A 1 312 ? -21.610 0.714 22.996 1.00 54.75 312 VAL A C 1
ATOM 2523 O O . VAL A 1 312 ? -20.569 0.463 22.394 1.00 54.75 312 VAL A O 1
ATOM 2526 N N . CYS A 1 313 ? -22.787 0.790 22.378 1.00 60.28 313 CYS A N 1
ATOM 2527 C CA . CYS A 1 313 ? -23.004 0.588 20.953 1.00 60.28 313 CYS A CA 1
ATOM 2528 C C . CYS A 1 313 ? -24.051 1.592 20.428 1.00 60.28 313 CYS A C 1
ATOM 2530 O O . CYS A 1 313 ? -25.212 1.231 20.222 1.00 60.28 313 CYS A O 1
ATOM 2532 N N . PRO A 1 314 ? -23.650 2.848 20.148 1.00 70.94 314 PRO A N 1
ATOM 2533 C CA . PRO A 1 314 ? -24.564 3.878 19.644 1.00 70.94 314 PRO A CA 1
ATOM 2534 C C . PRO A 1 314 ? -25.300 3.462 18.361 1.00 70.94 314 PRO A C 1
ATOM 2536 O O . PRO A 1 314 ? -26.428 3.877 18.125 1.00 70.94 314 PRO A O 1
ATOM 2539 N N . ALA A 1 315 ? -24.676 2.603 17.547 1.00 66.00 315 ALA A N 1
ATOM 2540 C CA . ALA A 1 315 ? -25.245 2.038 16.322 1.00 66.00 315 ALA A CA 1
ATOM 2541 C C . ALA A 1 315 ? -26.519 1.212 16.548 1.00 66.00 315 ALA A C 1
ATOM 2543 O O . ALA A 1 315 ? -27.344 1.080 15.645 1.00 66.00 315 ALA A O 1
ATOM 2544 N N . ALA A 1 316 ? -26.670 0.648 17.746 1.00 66.69 316 ALA A N 1
ATOM 2545 C CA . ALA A 1 316 ? -27.803 -0.177 18.115 1.00 66.69 316 ALA A CA 1
ATOM 2546 C C . ALA A 1 316 ? -29.012 0.645 18.579 1.00 66.69 316 ALA A C 1
ATOM 2548 O O . ALA A 1 316 ? -30.031 0.035 18.862 1.00 66.69 316 ALA A O 1
ATOM 2549 N N . VAL A 1 317 ? -28.947 1.982 18.662 1.00 74.62 317 VAL A N 1
ATOM 2550 C CA . VAL A 1 317 ? -30.059 2.820 19.146 1.00 74.62 317 VAL A CA 1
ATOM 2551 C C . VAL A 1 317 ? -30.431 3.883 18.114 1.00 74.62 317 VAL A C 1
ATOM 2553 O O . VAL A 1 317 ? -29.613 4.706 17.714 1.00 74.62 317 VAL A O 1
ATOM 2556 N N . VAL A 1 318 ? -31.695 3.896 17.697 1.00 75.06 318 VAL A N 1
ATOM 2557 C CA . VAL A 1 318 ? -32.249 4.851 16.734 1.00 75.06 318 VAL A CA 1
ATOM 2558 C C . VAL A 1 318 ? -33.358 5.646 17.403 1.00 75.06 318 VAL A C 1
ATOM 2560 O O . VAL A 1 318 ? -34.383 5.094 17.784 1.00 75.06 318 VAL A O 1
ATOM 2563 N N . ARG A 1 319 ? -33.191 6.965 17.512 1.00 76.94 319 ARG A N 1
ATOM 2564 C CA . ARG A 1 319 ? -34.231 7.846 18.054 1.00 76.94 319 ARG A CA 1
ATOM 2565 C C . ARG A 1 319 ? -35.117 8.398 16.947 1.00 76.94 319 ARG A C 1
ATOM 2567 O O . ARG A 1 319 ? -34.635 9.070 16.035 1.00 76.94 319 ARG A O 1
ATOM 2574 N N . ARG A 1 320 ? -36.419 8.133 17.033 1.00 71.00 320 ARG A N 1
ATOM 2575 C CA . ARG A 1 320 ? -37.441 8.626 16.108 1.00 71.00 320 ARG A CA 1
ATOM 2576 C C . ARG A 1 320 ? -38.424 9.527 16.836 1.00 71.00 320 ARG A C 1
ATOM 2578 O O . ARG A 1 320 ? -38.665 9.393 18.027 1.00 71.00 320 ARG A O 1
ATOM 2585 N N . ARG A 1 321 ? -38.986 10.492 16.114 1.00 57.75 321 ARG A N 1
ATOM 2586 C CA . ARG A 1 321 ? -40.030 11.361 16.658 1.00 57.75 321 ARG A CA 1
ATOM 2587 C C . ARG A 1 3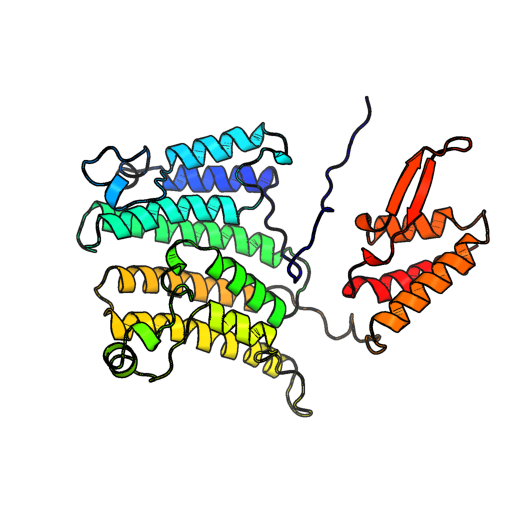21 ? -41.372 10.663 16.455 1.00 57.75 321 ARG A C 1
ATOM 2589 O O . ARG A 1 321 ? -41.777 10.477 15.309 1.00 57.75 321 ARG A O 1
ATOM 2596 N N . GLY A 1 322 ? -42.002 10.236 17.548 1.00 57.28 322 GLY A N 1
ATOM 2597 C CA . GLY A 1 322 ? -43.297 9.563 17.513 1.00 57.28 322 GLY A CA 1
ATOM 2598 C C . GLY A 1 322 ? -44.413 10.526 17.114 1.00 57.28 322 GLY A C 1
ATOM 2599 O O . GLY A 1 322 ? -44.312 11.732 17.344 1.00 57.28 322 GLY A O 1
ATOM 2600 N N . ALA A 1 323 ? -45.476 9.998 16.503 1.00 56.00 323 ALA A N 1
ATOM 2601 C CA . ALA A 1 323 ? -46.588 10.807 16.002 1.00 56.00 323 ALA A CA 1
ATOM 2602 C C . ALA A 1 323 ? -47.397 11.498 17.118 1.00 56.00 323 ALA A C 1
ATOM 2604 O O . ALA A 1 323 ? -47.957 12.555 16.853 1.00 56.00 323 ALA A O 1
ATOM 2605 N N . ASP A 1 324 ? -47.401 10.960 18.347 1.00 57.12 324 ASP A N 1
ATOM 2606 C CA . ASP A 1 324 ? -48.214 11.495 19.455 1.00 57.12 324 ASP A CA 1
ATOM 2607 C C . ASP A 1 324 ? -47.504 11.619 20.820 1.00 57.12 324 ASP A C 1
ATOM 2609 O O . ASP A 1 324 ? -48.042 12.261 21.720 1.00 57.12 324 ASP A O 1
ATOM 2613 N N . VAL A 1 325 ? -46.294 11.076 21.024 1.00 51.72 325 VAL A N 1
ATOM 2614 C CA . VAL A 1 325 ? -45.607 11.154 22.331 1.00 51.72 325 VAL A CA 1
ATOM 2615 C C . VAL A 1 325 ? -44.084 11.186 22.158 1.00 51.72 325 VAL A C 1
ATOM 2617 O O . VAL A 1 325 ? -43.446 10.152 22.035 1.00 51.72 325 VAL A O 1
ATOM 2620 N N . GLY A 1 326 ? -43.484 12.380 22.183 1.00 60.19 326 GLY A N 1
ATOM 2621 C CA . GLY A 1 326 ? -42.038 12.551 22.397 1.00 60.19 326 GLY A CA 1
ATOM 2622 C C . GLY A 1 326 ? -41.086 11.845 21.410 1.00 60.19 326 GLY A C 1
ATOM 2623 O O . GLY A 1 326 ? -41.456 11.427 20.314 1.00 60.19 326 GLY A O 1
ATOM 2624 N N . ILE A 1 327 ? -39.800 11.811 21.774 1.00 58.09 327 ILE A N 1
ATOM 2625 C CA . ILE A 1 327 ? -38.755 11.082 21.043 1.00 58.09 327 ILE A CA 1
ATOM 2626 C C . ILE A 1 327 ? -38.743 9.645 21.573 1.00 58.09 327 ILE A C 1
ATOM 2628 O O . ILE A 1 327 ? -38.481 9.435 22.754 1.00 58.09 327 ILE A O 1
ATOM 2632 N N . GLU A 1 328 ? -39.007 8.680 20.703 1.00 62.09 328 GLU A N 1
ATOM 2633 C CA . GLU A 1 328 ? -38.993 7.245 20.984 1.00 62.09 328 GLU A CA 1
ATOM 2634 C C . GLU A 1 328 ? -37.648 6.652 20.540 1.00 62.09 328 GLU A C 1
ATOM 2636 O O . GLU A 1 328 ? -37.101 7.050 19.508 1.00 62.09 328 GLU A O 1
ATOM 2641 N N . ALA A 1 329 ? -37.071 5.748 21.331 1.00 68.06 329 ALA A N 1
ATOM 2642 C CA . ALA A 1 329 ? -35.784 5.123 21.039 1.00 68.06 329 ALA A CA 1
ATOM 2643 C C . ALA A 1 329 ? -35.976 3.643 20.688 1.00 68.06 329 ALA A C 1
ATOM 2645 O O . ALA A 1 329 ? -36.376 2.849 21.534 1.00 68.06 329 ALA A O 1
ATOM 2646 N N . ASP A 1 330 ? -35.649 3.279 19.453 1.00 69.56 330 ASP A N 1
ATOM 2647 C CA . ASP A 1 330 ? -35.660 1.908 18.958 1.00 69.56 330 ASP A CA 1
ATOM 2648 C C . ASP A 1 330 ? -34.284 1.271 19.112 1.00 69.56 330 ASP A C 1
ATOM 2650 O O . ASP A 1 330 ? -33.283 1.832 18.664 1.00 69.56 330 ASP A O 1
ATOM 2654 N N . VAL A 1 331 ? -34.229 0.069 19.685 1.00 68.12 331 VAL A N 1
ATOM 2655 C CA . VAL A 1 331 ? -32.975 -0.668 19.863 1.00 68.12 331 VAL A CA 1
ATOM 2656 C C . VAL A 1 331 ? -32.881 -1.831 18.871 1.00 68.12 331 VAL A C 1
ATOM 2658 O O . VAL A 1 331 ? -33.718 -2.731 18.881 1.00 68.12 331 VAL A O 1
ATOM 2661 N N . ASN A 1 332 ? -31.835 -1.850 18.043 1.00 73.06 332 ASN A N 1
ATOM 2662 C CA . ASN A 1 332 ? -31.485 -2.949 17.148 1.00 73.06 332 ASN A CA 1
ATOM 2663 C C . ASN A 1 332 ? -30.220 -3.674 17.636 1.00 73.06 332 ASN A C 1
ATOM 2665 O O . ASN A 1 332 ? -29.094 -3.319 17.282 1.00 73.06 332 ASN A O 1
ATOM 2669 N N . LEU A 1 333 ? -30.418 -4.729 18.427 1.00 62.53 333 LEU A N 1
ATOM 2670 C CA . LEU A 1 333 ? -29.329 -5.519 19.006 1.00 62.53 333 LEU A CA 1
ATOM 2671 C C . LEU A 1 333 ? -28.498 -6.298 17.976 1.00 62.53 333 LEU A C 1
ATOM 2673 O O . LEU A 1 333 ? -27.396 -6.732 18.306 1.00 62.53 333 LEU A O 1
ATOM 2677 N N . ASP A 1 334 ? -28.956 -6.450 16.731 1.00 63.47 334 ASP A N 1
ATOM 2678 C CA . ASP A 1 334 ? -28.157 -7.078 15.669 1.00 63.47 334 ASP A CA 1
ATOM 2679 C C . ASP A 1 334 ? -26.972 -6.202 15.232 1.00 63.47 334 ASP A C 1
ATOM 2681 O O . ASP A 1 334 ? -26.022 -6.703 14.637 1.00 63.47 334 ASP A O 1
ATOM 2685 N N . GLN A 1 335 ? -26.988 -4.907 15.573 1.00 63.84 335 GLN A N 1
ATOM 2686 C CA . GLN A 1 335 ? -25.879 -3.977 15.327 1.00 63.84 335 GLN A CA 1
ATOM 2687 C C . GLN A 1 335 ? -24.780 -4.040 16.402 1.00 63.84 335 GLN A C 1
ATOM 2689 O O . GLN A 1 335 ? -23.741 -3.398 16.256 1.00 63.84 335 GLN A O 1
ATOM 2694 N N . VAL A 1 336 ? -24.988 -4.798 17.486 1.00 58.38 336 VAL A N 1
ATOM 2695 C CA . VAL A 1 336 ? -23.996 -4.954 18.560 1.00 58.38 336 VAL A CA 1
ATOM 2696 C C . VAL A 1 336 ? -22.927 -5.962 18.133 1.00 58.38 336 VAL A C 1
ATOM 2698 O O . VAL A 1 336 ? -23.242 -7.127 17.859 1.00 58.38 336 VAL A O 1
ATOM 2701 N N . ASP A 1 337 ? -21.667 -5.513 18.101 1.00 62.28 337 ASP A N 1
ATOM 2702 C CA . ASP A 1 337 ? -20.496 -6.364 17.848 1.00 62.28 337 ASP A CA 1
ATOM 2703 C C . ASP A 1 337 ? -20.461 -7.525 18.852 1.00 62.28 337 ASP A C 1
ATOM 2705 O O . ASP A 1 337 ? -20.762 -7.356 20.033 1.00 62.28 337 ASP A O 1
ATOM 2709 N N . GLU A 1 338 ? -20.085 -8.712 18.387 1.00 64.19 338 GLU A N 1
ATOM 2710 C CA . GLU A 1 338 ? -20.028 -9.921 19.202 1.00 64.19 338 GLU A CA 1
ATOM 2711 C C . GLU A 1 338 ? -19.128 -9.762 20.435 1.00 64.19 338 GLU A C 1
ATOM 2713 O O . GLU A 1 338 ? -19.469 -10.234 21.519 1.00 64.19 338 GLU A O 1
ATOM 2718 N N . ALA A 1 339 ? -18.025 -9.021 20.303 1.00 56.91 339 ALA A N 1
ATOM 2719 C CA . ALA A 1 339 ? -17.125 -8.734 21.418 1.00 56.91 339 ALA A CA 1
ATOM 2720 C C . ALA A 1 339 ? -17.768 -7.854 22.510 1.00 56.91 339 ALA A C 1
ATOM 2722 O O . ALA A 1 339 ? -17.258 -7.789 23.629 1.00 56.91 339 ALA A O 1
ATOM 2723 N N . LEU A 1 340 ? -18.880 -7.179 22.196 1.00 61.81 340 LEU A N 1
ATOM 2724 C CA . LEU A 1 340 ? -19.606 -6.281 23.094 1.00 61.81 340 LEU A CA 1
ATOM 2725 C C . LEU A 1 340 ? -20.873 -6.912 23.685 1.00 61.81 340 LEU A C 1
ATOM 2727 O O . LEU A 1 340 ? -21.443 -6.330 24.604 1.00 61.81 340 LEU A O 1
ATOM 2731 N N . VAL A 1 341 ? -21.300 -8.094 23.224 1.00 69.88 341 VAL A N 1
ATOM 2732 C CA . VAL A 1 341 ? -22.534 -8.748 23.702 1.00 69.88 341 VAL A CA 1
ATOM 2733 C C . VAL A 1 341 ? -22.445 -9.105 25.189 1.00 69.88 341 VAL A C 1
ATOM 2735 O O . VAL A 1 341 ? -23.368 -8.802 25.942 1.00 69.88 341 VAL A O 1
ATOM 2738 N N . GLU A 1 342 ? -21.332 -9.701 25.628 1.00 68.06 342 GLU A N 1
ATOM 2739 C CA . GLU A 1 342 ? -21.143 -10.101 27.032 1.00 68.06 342 GLU A CA 1
ATOM 2740 C C . GLU A 1 342 ? -21.037 -8.885 27.974 1.00 68.06 342 GLU A C 1
ATOM 2742 O O . GLU A 1 342 ? -21.846 -8.792 28.902 1.00 68.06 342 GLU A O 1
ATOM 2747 N N . PRO A 1 343 ? -20.155 -7.891 27.718 1.00 62.62 343 PRO A N 1
ATOM 2748 C CA . PRO A 1 343 ? -20.065 -6.707 28.575 1.00 62.62 343 PRO A CA 1
ATOM 2749 C C . PRO A 1 343 ? -21.347 -5.867 28.601 1.00 62.62 343 PRO A C 1
ATOM 2751 O O . PRO A 1 343 ? -21.597 -5.147 29.570 1.00 62.62 343 PRO A O 1
ATOM 2754 N N . LEU A 1 344 ? -22.149 -5.911 27.531 1.00 68.81 344 LEU A N 1
ATOM 2755 C CA . LEU A 1 344 ? -23.409 -5.179 27.451 1.00 68.81 344 LEU A CA 1
ATOM 2756 C C . LEU A 1 344 ? -24.525 -5.873 28.238 1.00 68.81 344 LEU A C 1
ATOM 2758 O O . LEU A 1 344 ? -25.267 -5.203 28.952 1.00 68.81 344 LEU A O 1
ATOM 2762 N N . LEU A 1 345 ? -24.617 -7.203 28.161 1.00 75.56 345 LEU A N 1
ATOM 2763 C CA . LEU A 1 345 ? -25.590 -7.989 28.921 1.00 75.56 345 LEU A CA 1
ATOM 2764 C C . LEU A 1 345 ? -25.410 -7.817 30.433 1.00 75.56 345 LEU A C 1
ATOM 2766 O O . LEU A 1 345 ? -26.397 -7.624 31.140 1.00 75.56 345 LEU A O 1
ATOM 2770 N N . GLU A 1 346 ? -24.172 -7.812 30.930 1.00 76.56 346 GLU A N 1
ATOM 2771 C CA . GLU A 1 346 ? -23.897 -7.563 32.353 1.00 76.56 346 GLU A CA 1
ATOM 2772 C C . GLU A 1 346 ? -24.392 -6.181 32.807 1.00 76.56 346 GLU A C 1
ATOM 2774 O O . GLU A 1 346 ? -25.029 -6.056 33.854 1.00 76.56 346 GLU A O 1
ATOM 2779 N N . GLN A 1 347 ? -24.163 -5.143 31.997 1.00 71.19 347 GLN A N 1
ATOM 2780 C CA . GLN A 1 347 ? -24.597 -3.782 32.317 1.00 71.19 347 GLN A CA 1
ATOM 2781 C C . GLN A 1 347 ? -26.120 -3.618 32.240 1.00 71.19 347 GLN A C 1
ATOM 2783 O O . GLN A 1 347 ? -26.698 -2.947 33.092 1.00 71.19 347 GLN A O 1
ATOM 2788 N N . VAL A 1 348 ? -26.783 -4.249 31.265 1.00 73.69 348 VAL A N 1
ATOM 2789 C CA . VAL A 1 348 ? -28.252 -4.238 31.150 1.00 73.69 348 VAL A CA 1
ATOM 2790 C C . VAL A 1 348 ? -28.896 -4.942 32.345 1.00 73.69 348 VAL A C 1
ATOM 2792 O O . VAL A 1 348 ? -29.840 -4.415 32.930 1.00 73.69 348 VAL A O 1
ATOM 2795 N N . LEU A 1 349 ? -28.361 -6.089 32.773 1.00 76.81 349 LEU A N 1
ATOM 2796 C CA . LEU A 1 349 ? -28.846 -6.786 33.968 1.00 76.81 349 LEU A CA 1
ATOM 2797 C C . LEU A 1 349 ? -28.636 -5.964 35.250 1.00 76.81 349 LEU A C 1
ATOM 2799 O O . LEU A 1 349 ? -29.502 -5.979 36.123 1.00 76.81 349 LEU A O 1
ATOM 2803 N N . ALA A 1 350 ? -27.535 -5.212 35.352 1.00 73.56 350 ALA A N 1
ATOM 2804 C CA . ALA A 1 350 ? -27.275 -4.324 36.486 1.00 73.56 350 ALA A CA 1
ATOM 2805 C C . ALA A 1 350 ? -28.276 -3.156 36.569 1.00 73.56 350 ALA A C 1
ATOM 2807 O O . ALA A 1 350 ? -28.694 -2.791 37.668 1.00 73.56 350 ALA A O 1
ATOM 2808 N N . VAL A 1 351 ? -28.722 -2.612 35.428 1.00 72.00 351 VAL A N 1
ATOM 2809 C CA . VAL A 1 351 ? -29.788 -1.590 35.383 1.00 72.00 351 VAL A CA 1
ATOM 2810 C C . VAL A 1 351 ? -31.091 -2.126 35.984 1.00 72.00 351 VAL A C 1
ATOM 2812 O O . VAL A 1 351 ? -31.745 -1.423 36.747 1.00 72.00 351 VAL A O 1
ATOM 2815 N N . GLY A 1 352 ? -31.437 -3.387 35.711 1.00 66.38 352 GLY A N 1
ATOM 2816 C CA . GLY A 1 352 ? -32.624 -4.032 36.283 1.00 66.38 352 GLY A CA 1
ATOM 2817 C C . GLY A 1 352 ? -32.542 -4.327 37.788 1.00 66.38 352 GLY A C 1
ATOM 2818 O O . GLY A 1 352 ? -33.572 -4.582 38.401 1.00 66.38 352 GLY A O 1
ATOM 2819 N N . GLN A 1 353 ? -31.345 -4.304 38.388 1.00 69.44 353 GLN A N 1
ATOM 2820 C CA . GLN A 1 353 ? -31.127 -4.537 39.826 1.00 69.44 353 GLN A CA 1
ATOM 2821 C C . GLN A 1 353 ? -31.033 -3.240 40.648 1.00 69.44 353 GLN A C 1
ATOM 2823 O O . GLN A 1 353 ? -31.117 -3.294 41.874 1.00 69.44 353 GLN A O 1
ATOM 2828 N N . GLY A 1 354 ? -30.823 -2.094 39.992 1.00 57.34 354 GLY A N 1
ATOM 2829 C CA . GLY A 1 354 ? -30.676 -0.776 40.622 1.00 57.34 354 GLY A CA 1
ATOM 2830 C C . GLY A 1 354 ? -31.930 0.105 40.588 1.00 57.34 354 GLY A C 1
ATOM 2831 O O . GLY A 1 354 ? -31.818 1.290 40.901 1.00 57.34 354 GLY A O 1
ATOM 2832 N N . ALA A 1 355 ? -33.077 -0.446 40.183 1.00 47.56 355 ALA A N 1
ATOM 2833 C CA . ALA A 1 355 ? -34.354 0.251 40.021 1.00 47.56 355 ALA A CA 1
ATOM 2834 C C . ALA A 1 355 ? -35.417 -0.199 41.029 1.00 47.56 355 ALA A C 1
ATOM 2836 O O . ALA A 1 355 ? -35.440 -1.407 41.364 1.00 47.56 355 ALA A O 1
#

pLDDT: mean 78.72, std 19.72, range [22.23, 98.81]

InterPro domains:
  IPR001487 Bromodomain [PF00439] (33-114)
  IPR001487 Bromodomain [PF00439] (149-245)
  IPR001487 Bromodomain [PR00503] (53-69)
  IPR001487 Bromodomain [PR00503] (77-95)
  IPR001487 Bromodomain [PR00503] (95-114)
  IPR001487 Bromodomain [PS50014] (52-114)
  IPR001487 Bromodomain [PS50014] (185-245)
  IPR001487 Bromodomain [SM00297] (24-134)
  IPR001487 Bromodomain [SM00297] (138-264)
  IPR036427 Bromodomain-like superfamily [G3DSA:1.20.920.10] (19-140)
  IPR036427 Bromodomain-like superfamily [G3DSA:1.20.920.10] (146-267)
  IPR036427 Bromodomain-like superfamily [SSF47370] (25-144)
  IPR036427 Bromodomain-like superfamily [SSF47370] (145-265)

Foldseek 3Di:
DDDDDDDPFDDDDDDADDLAQFDDPVNLVLLLVLLVVLCDDPLLVCQQDWDDDPCLVVQQVDTAGSVVLNVLSVVQVVDDCVPRQPRGPLSSVQRLLSSLLSQCRVVFACPDSNNVSSLVSLLSSLVSVLVVVLVSLQPTDADALLSLLVNLLVSLCSRPLQPVQAPPDDCCVVPPLLCVLQPVSDRAGSVVLVVCVVVVVLQQPDDPPDDPVRSSVSSLVVSVVRVVSSLRSQCSNQNCNTSSNSSSVSVNVSSVSSSVSSSVHHHDDPVVVVPDDDDPLVVLLVLLVVLLVVQCVDVVLNVVLLVLCCVQRVNQWDWDQDPPDGIDIHGHSVSDDSVCSVVSSVSSVVSSVVD